Protein AF-A0A9D8MIZ6-F1 (afdb_monomer_lite)

Radius of gyration: 49.02 Å; chains: 1; bounding box: 59×112×160 Å

Foldseek 3Di:
DDDDDVPPVVVVVCVVVVVVVVVVVVVVVVVVVVVVVVVVVVVVVVVVVVVVVVVVVVVVVVVVVVVVVVVVVVVVVVVVVVVVVVVLVVCPLVCVLVVDPDLDADDLSSLVSVCVVLQAPLDHDPVSLVSSLVCVLSQLSNCVDPSSVVVVLVSLLSDDPVSLLVSLLPPQVCSCLVSNLVSCVPPALVSLLVSLVRRDHLNSNASSVLSSLVHDDLVCLVVLVVCCVSYVSSVVRCVVNVVCVVCLVVLLVVCQVPVPVCLPSNVVCLVVDDPVSNLVSVVVNCVVVVVPVDDDQSVLLSCLLSWNVVSLLVCLLCLVVDPDDRNLVSNCQQEPDHSVCSNVVCVVQPPQWTQDPVSSHIDRHDPPPPD

Secondary structure (DSSP, 8-state):
-----SSHHHHHHHHHHHHHHHHHHHHHHHHHHHHHHHHHHHHHHHHHHHHHHHHHHHHHHHHHHHHHHHHHHHHHHHHHHHHHHHHHHHS-HHHHHHH--S-PPPPHHHHHHHHHHHPPPSS--HHHHHHHHTTHHHHHTTTTSHHHHHHHHHHHHTS-HHHHHHHHHH-TT-TTHHHHHHHTTT--HHHHHHHHHH--SHHHHHHHHHHHTTT--GGGHHHHHHHTTT-HHHHHHHHHTSTHHHHHHHHHHHHHH-TTT-HHHHHHHGGGS-HHHHHHHHHHHHHHHHTTT---HHHHHHHHHTT-HHHHHHHHHHGGG---TTTHHHHHHH-SS-HHHHHHHHHHHTT-EEEETTTTEEEE--TTS--

Sequence (371 aa):
MRLALLPVLACTTVFLQGCACSMKEDMAELQKENLDLNRDLMGREIALHDKDVEIKLLKKDMEARDTRNEEKKKEMEKKIAELESKLARSVSIDLFFKGNPFNIEMPPEILDIWLKENRPPENPTKAQLKAFADKLPSVARYGNYEITRRKLLAQVHELPEDFLKDLILADTQNVLGFIFEDAARGMDKETLMKYIQFTEGRNARWHFMNRIAQVIDESDRDFIIKNFWNNQSMQKKAIEYGFHKELLPQIKERVRANILQYPELTTLVLPEFTEEEKNDMLGRAWEQMNKYDILNGSRAEIFLKNGFVPAFEKYGIIAPFIRNNNEIPIIEKYSPVGIGDLQDWIIKNKGNIVFDRKTGKFAAGNKADQE

pLDDT: mean 77.35, std 13.69, range [33.16, 95.12]

Structure (mmCIF, N/CA/C/O backbone):
data_AF-A0A9D8MIZ6-F1
#
_entry.id   AF-A0A9D8MIZ6-F1
#
loop_
_atom_site.group_PDB
_atom_site.id
_atom_site.type_symbol
_atom_site.label_atom_id
_atom_site.label_alt_id
_atom_site.label_comp_id
_atom_site.label_asym_id
_atom_site.label_entity_id
_atom_site.label_seq_id
_atom_site.pdbx_PDB_ins_code
_atom_site.Cartn_x
_atom_site.Cartn_y
_atom_site.Cartn_z
_atom_site.occupancy
_atom_site.B_iso_or_equiv
_atom_site.auth_seq_id
_atom_site.auth_comp_id
_atom_site.auth_asym_id
_atom_site.auth_atom_id
_atom_site.pdbx_PDB_model_num
ATOM 1 N N . MET A 1 1 ? -0.150 87.054 -128.776 1.00 33.47 1 MET A N 1
ATOM 2 C CA . MET A 1 1 ? -0.772 87.620 -127.564 1.00 33.47 1 MET A CA 1
ATOM 3 C C . MET A 1 1 ? -0.844 86.506 -126.544 1.00 33.47 1 MET A C 1
ATOM 5 O O . MET A 1 1 ? -1.452 85.498 -126.853 1.00 33.47 1 MET A O 1
ATOM 9 N N . ARG A 1 2 ? -0.240 86.734 -125.373 1.00 33.16 2 ARG A N 1
ATOM 10 C CA . ARG A 1 2 ? -0.492 86.026 -124.108 1.00 33.16 2 ARG A CA 1
ATOM 11 C C . ARG A 1 2 ? -0.027 84.562 -124.045 1.00 33.16 2 ARG A C 1
ATOM 13 O O . ARG A 1 2 ? -0.420 83.727 -124.837 1.00 33.16 2 ARG A O 1
ATOM 20 N N . LEU A 1 3 ? 1.001 84.296 -123.245 1.00 34.25 3 LEU A N 1
ATOM 21 C CA . LEU A 1 3 ? 0.984 84.217 -121.773 1.00 34.25 3 LEU A CA 1
ATOM 22 C C . LEU A 1 3 ? 0.405 82.885 -121.293 1.00 34.25 3 LEU A C 1
ATOM 24 O O . LEU A 1 3 ? -0.770 82.609 -121.484 1.00 34.25 3 LEU A O 1
ATOM 28 N N . ALA A 1 4 ? 1.279 82.181 -120.571 1.00 41.69 4 ALA A N 1
ATOM 29 C CA . ALA A 1 4 ? 0.986 81.362 -119.404 1.00 41.69 4 ALA A CA 1
ATOM 30 C C . ALA A 1 4 ? 0.119 80.117 -119.624 1.00 41.69 4 ALA A C 1
ATOM 32 O O . ALA A 1 4 ? -1.093 80.199 -119.538 1.00 41.69 4 ALA A O 1
ATOM 33 N N . LEU A 1 5 ? 0.767 78.957 -119.789 1.00 41.44 5 LEU A N 1
ATOM 34 C CA . LEU A 1 5 ? 0.316 77.656 -119.257 1.00 41.44 5 LEU A CA 1
ATOM 35 C C . LEU A 1 5 ? 1.459 76.614 -119.336 1.00 41.44 5 LEU A C 1
ATOM 37 O O . LEU A 1 5 ? 1.266 75.462 -119.693 1.00 41.44 5 LEU A O 1
ATOM 41 N N . LEU A 1 6 ? 2.684 77.032 -118.994 1.00 40.66 6 LEU A N 1
ATOM 42 C CA . LEU A 1 6 ? 3.822 76.137 -118.737 1.00 40.66 6 LEU A CA 1
ATOM 43 C C . LEU A 1 6 ? 4.013 75.695 -117.261 1.00 40.66 6 LEU A C 1
ATOM 45 O O . LEU A 1 6 ? 4.864 74.836 -117.055 1.00 40.66 6 LEU A O 1
ATOM 49 N N . PRO A 1 7 ? 3.262 76.153 -116.226 1.00 46.38 7 PRO A N 1
ATOM 50 C CA . PRO A 1 7 ? 3.503 75.652 -114.869 1.00 46.38 7 PRO A CA 1
ATOM 51 C C . PRO A 1 7 ? 2.638 74.441 -114.473 1.00 46.38 7 PRO A C 1
ATOM 53 O O . PRO A 1 7 ? 2.937 73.791 -113.479 1.00 46.38 7 PRO A O 1
ATOM 56 N N . VAL A 1 8 ? 1.588 74.085 -115.226 1.00 48.50 8 VAL A N 1
ATOM 57 C CA . VAL A 1 8 ? 0.610 73.081 -114.748 1.00 48.50 8 VAL A CA 1
ATOM 58 C C . VAL A 1 8 ? 1.067 71.633 -114.978 1.00 48.50 8 VAL A C 1
ATOM 60 O O . VAL A 1 8 ? 0.804 70.782 -114.137 1.00 48.50 8 VAL A O 1
ATOM 63 N N . LEU A 1 9 ? 1.832 71.348 -116.038 1.00 43.38 9 LEU A N 1
ATOM 64 C CA . LEU A 1 9 ? 2.382 70.003 -116.294 1.00 43.38 9 LEU A CA 1
ATOM 65 C C . LEU A 1 9 ? 3.733 69.742 -115.603 1.00 43.38 9 LEU A C 1
ATOM 67 O O . LEU A 1 9 ? 4.066 68.586 -115.363 1.00 43.38 9 LEU A O 1
ATOM 71 N N . ALA A 1 10 ? 4.477 70.792 -115.230 1.00 46.12 10 ALA A N 1
ATOM 72 C CA . ALA A 1 10 ? 5.706 70.675 -114.438 1.00 46.12 10 ALA A CA 1
ATOM 73 C C . ALA A 1 10 ? 5.422 70.482 -112.935 1.00 46.12 10 ALA A C 1
ATOM 75 O O . ALA A 1 10 ? 6.197 69.827 -112.242 1.00 46.12 10 ALA A O 1
ATOM 76 N N . CYS A 1 11 ? 4.291 70.987 -112.426 1.00 44.62 11 CYS A N 1
ATOM 77 C CA . CYS A 1 11 ? 3.914 70.787 -111.026 1.00 44.62 11 CYS A CA 1
ATOM 78 C C . CYS A 1 11 ? 3.565 69.328 -110.700 1.00 44.62 11 CYS A C 1
ATOM 80 O O . CYS A 1 11 ? 3.899 68.875 -109.614 1.00 44.62 11 CYS A O 1
ATOM 82 N N . THR A 1 12 ? 2.958 68.565 -111.615 1.00 48.78 12 THR A N 1
ATOM 83 C CA . THR A 1 12 ? 2.573 67.162 -111.364 1.00 48.78 12 THR A CA 1
ATOM 84 C C . THR A 1 12 ? 3.747 66.180 -111.397 1.00 48.78 12 THR A C 1
ATOM 86 O O . THR A 1 12 ? 3.779 65.249 -110.596 1.00 48.78 12 THR A O 1
ATOM 89 N N . THR A 1 13 ? 4.746 66.386 -112.259 1.00 48.81 13 THR A N 1
ATOM 90 C CA . THR A 1 13 ? 5.969 65.559 -112.294 1.00 48.81 13 THR A CA 1
ATOM 91 C C . THR A 1 13 ? 6.916 65.873 -111.139 1.00 48.81 13 THR A C 1
ATOM 93 O O . THR A 1 13 ? 7.499 64.947 -110.584 1.00 48.81 13 THR A O 1
ATOM 96 N N . VAL A 1 14 ? 7.004 67.137 -110.706 1.00 53.34 14 VAL A N 1
ATOM 97 C CA . VAL A 1 14 ? 7.768 67.522 -109.505 1.00 53.34 14 VAL A CA 1
ATOM 98 C C . VAL A 1 14 ? 7.083 67.034 -108.223 1.00 53.34 14 VAL A C 1
ATOM 100 O O . VAL A 1 14 ? 7.776 66.587 -107.314 1.00 53.34 14 VAL A O 1
ATOM 103 N N . PHE A 1 15 ? 5.744 67.012 -108.153 1.00 49.94 15 PHE A N 1
ATOM 104 C CA . PHE A 1 15 ? 5.030 66.406 -107.017 1.00 49.94 15 PHE A CA 1
ATOM 105 C C . PHE A 1 15 ? 5.224 64.884 -106.945 1.00 49.94 15 PHE A C 1
ATOM 107 O O . PHE A 1 15 ? 5.471 64.348 -105.869 1.00 49.94 15 PHE A O 1
ATOM 114 N N . LEU A 1 16 ? 5.174 64.178 -108.081 1.00 49.38 16 LEU A N 1
ATOM 115 C CA . LEU A 1 16 ? 5.384 62.725 -108.123 1.00 49.38 16 LEU A CA 1
ATOM 116 C C . LEU A 1 16 ? 6.853 62.327 -107.886 1.00 49.38 16 LEU A C 1
ATOM 118 O O . LEU A 1 16 ? 7.101 61.306 -107.250 1.00 49.38 16 LEU A O 1
ATOM 122 N N . GLN A 1 17 ? 7.831 63.132 -108.322 1.00 52.03 17 GLN A N 1
ATOM 123 C CA . GLN A 1 17 ? 9.251 62.919 -107.998 1.00 52.03 17 GLN A CA 1
ATOM 124 C C . GLN A 1 17 ? 9.598 63.320 -106.555 1.00 52.03 17 GLN A C 1
ATOM 126 O O . GLN A 1 17 ? 10.397 62.635 -105.924 1.00 52.03 17 GLN A O 1
ATOM 131 N N . GLY A 1 18 ? 8.966 64.363 -106.005 1.00 53.22 18 GLY A N 1
ATOM 132 C CA . GLY A 1 18 ? 9.107 64.759 -104.600 1.00 53.22 18 GLY A CA 1
ATOM 133 C C . GLY A 1 18 ? 8.539 63.718 -103.629 1.00 53.22 18 GLY A C 1
ATOM 134 O O . GLY A 1 18 ? 9.226 63.332 -102.688 1.00 53.22 18 GLY A O 1
ATOM 135 N N . CYS A 1 19 ? 7.344 63.178 -103.903 1.00 52.91 19 CYS A N 1
ATOM 136 C CA . CYS A 1 19 ? 6.771 62.075 -103.122 1.00 52.91 19 CYS A CA 1
ATOM 137 C C . CYS A 1 19 ? 7.565 60.765 -103.267 1.00 52.91 19 CYS A C 1
ATOM 139 O O . CYS A 1 19 ? 7.711 60.034 -102.293 1.00 52.91 19 CYS A O 1
ATOM 141 N N . ALA A 1 20 ? 8.114 60.461 -104.450 1.00 54.38 20 ALA A N 1
ATOM 142 C CA . ALA A 1 20 ? 8.926 59.257 -104.651 1.00 54.38 20 ALA A CA 1
ATOM 143 C C . ALA A 1 20 ? 10.324 59.339 -104.005 1.00 54.38 20 ALA A C 1
ATOM 145 O O . ALA A 1 20 ? 10.879 58.301 -103.645 1.00 54.38 20 ALA A O 1
ATOM 146 N N . CYS A 1 21 ? 10.899 60.539 -103.858 1.00 56.09 21 CYS A N 1
ATOM 147 C CA . CYS A 1 21 ? 12.137 60.745 -103.099 1.00 56.09 21 CYS A CA 1
ATOM 148 C C . CYS A 1 21 ? 11.896 60.697 -101.584 1.00 56.09 21 CYS A C 1
ATOM 150 O O . CYS A 1 21 ? 12.624 59.973 -100.913 1.00 56.09 21 CYS A O 1
ATOM 152 N N . SER A 1 22 ? 10.845 61.347 -101.063 1.00 58.12 22 SER A N 1
ATOM 153 C CA . SER A 1 22 ? 10.515 61.273 -99.626 1.00 58.12 22 SER A CA 1
ATOM 154 C C . SER A 1 22 ? 10.175 59.840 -99.196 1.00 58.12 22 SER A C 1
ATOM 156 O O . SER A 1 22 ? 10.737 59.355 -98.226 1.00 58.12 22 SER A O 1
ATOM 158 N N . MET A 1 23 ? 9.386 59.089 -99.977 1.00 60.09 23 MET A N 1
ATOM 159 C CA . MET A 1 23 ? 9.098 57.679 -99.662 1.00 60.09 23 MET A CA 1
ATOM 160 C C . MET A 1 23 ? 10.342 56.776 -99.678 1.00 60.09 23 MET A C 1
ATOM 162 O O . MET A 1 23 ? 10.368 55.755 -98.992 1.00 60.09 23 MET A O 1
ATOM 166 N N . LYS A 1 24 ? 11.365 57.099 -100.481 1.00 65.00 24 LYS A N 1
ATOM 167 C CA . LYS A 1 24 ? 12.625 56.338 -100.504 1.00 65.00 24 LYS A CA 1
ATOM 168 C C . LYS A 1 24 ? 13.496 56.637 -99.290 1.00 65.00 24 LYS A C 1
ATOM 170 O O . LYS A 1 24 ? 14.127 55.712 -98.786 1.00 65.00 24 LYS A O 1
ATOM 175 N N . GLU A 1 25 ? 13.531 57.889 -98.846 1.00 69.19 25 GLU A N 1
ATOM 176 C CA . GLU A 1 25 ? 14.225 58.293 -97.621 1.00 69.19 25 GLU A CA 1
ATOM 177 C C . GLU A 1 25 ? 13.536 57.685 -96.391 1.00 69.19 25 GLU A C 1
ATOM 179 O O . GLU A 1 25 ? 14.201 56.998 -95.617 1.00 69.19 25 GLU A O 1
ATOM 184 N N . ASP A 1 26 ? 12.204 57.771 -96.310 1.00 72.44 26 ASP A N 1
ATOM 185 C CA . ASP A 1 26 ? 11.409 57.175 -95.228 1.00 72.44 26 ASP A CA 1
ATOM 186 C C . ASP A 1 26 ? 11.561 55.639 -95.178 1.00 72.44 26 ASP A C 1
ATOM 188 O O . ASP A 1 26 ? 11.708 55.048 -94.108 1.00 72.44 26 ASP A O 1
ATOM 192 N N . MET A 1 27 ? 11.587 54.949 -96.332 1.00 70.50 27 MET A N 1
ATOM 193 C CA . MET A 1 27 ? 11.849 53.501 -96.359 1.00 70.50 27 MET A CA 1
ATOM 194 C C . MET A 1 27 ? 13.282 53.139 -95.953 1.00 70.50 27 MET A C 1
ATOM 196 O O . MET A 1 27 ? 13.484 52.090 -95.341 1.00 70.50 27 MET A O 1
ATOM 200 N N . ALA A 1 28 ? 14.278 53.946 -96.323 1.00 73.88 28 ALA A N 1
ATOM 201 C CA . ALA A 1 28 ? 15.667 53.693 -95.951 1.00 73.88 28 ALA A CA 1
ATOM 202 C C . ALA A 1 28 ? 15.881 53.889 -94.441 1.00 73.88 28 ALA A C 1
ATOM 204 O O . ALA A 1 28 ? 16.600 53.106 -93.816 1.00 73.88 28 ALA A O 1
ATOM 205 N N . GLU A 1 29 ? 15.219 54.884 -93.849 1.00 77.75 29 GLU A N 1
ATOM 206 C CA . GLU A 1 29 ? 15.221 55.125 -92.407 1.00 77.75 29 GLU A CA 1
ATOM 207 C C . GLU A 1 29 ? 14.522 53.986 -91.650 1.00 77.75 29 GLU A C 1
ATOM 209 O O . GLU A 1 29 ? 15.126 53.394 -90.755 1.00 77.75 29 GLU A O 1
ATOM 214 N N . LEU A 1 30 ? 13.341 53.550 -92.104 1.00 75.50 30 LEU A N 1
ATOM 215 C CA . LEU A 1 30 ? 12.644 52.383 -91.545 1.00 75.50 30 LEU A CA 1
ATOM 216 C C . LEU A 1 30 ? 13.454 51.082 -91.665 1.00 75.50 30 LEU A C 1
ATOM 218 O O . LEU A 1 30 ? 13.445 50.253 -90.756 1.00 75.50 30 LEU A O 1
ATOM 222 N N . GLN A 1 31 ? 14.168 50.871 -92.775 1.00 76.06 31 GLN A N 1
ATOM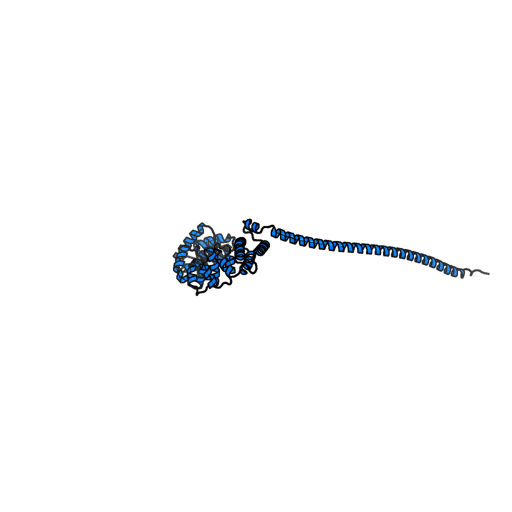 223 C CA . GLN A 1 31 ? 15.048 49.708 -92.931 1.00 76.06 31 GLN A CA 1
ATOM 224 C C . GLN A 1 31 ? 16.229 49.752 -91.962 1.00 76.06 31 GLN A C 1
ATOM 226 O O . GLN A 1 31 ? 16.609 48.716 -91.417 1.00 76.06 31 GLN A O 1
ATOM 231 N N . LYS A 1 32 ? 16.796 50.937 -91.728 1.00 79.00 32 LYS A N 1
ATOM 232 C CA . LYS A 1 32 ? 17.882 51.130 -90.769 1.00 79.00 32 LYS A CA 1
ATOM 233 C C . LYS A 1 32 ? 17.409 50.893 -89.334 1.00 79.00 32 LYS A C 1
ATOM 235 O O . LYS A 1 32 ? 18.050 50.126 -88.623 1.00 79.00 32 LYS A O 1
ATOM 240 N N . GLU A 1 33 ? 16.266 51.456 -88.943 1.00 79.19 33 GLU A N 1
ATOM 241 C CA . GLU A 1 33 ? 15.662 51.212 -87.627 1.00 79.19 33 GLU A CA 1
ATOM 242 C C . GLU A 1 33 ? 15.349 49.728 -87.411 1.00 79.19 33 GLU A C 1
ATOM 244 O O . GLU A 1 33 ? 15.634 49.184 -86.349 1.00 79.19 33 GLU A O 1
ATOM 249 N N . ASN A 1 34 ? 14.831 49.036 -88.429 1.00 76.62 34 ASN A N 1
ATOM 250 C CA . ASN A 1 34 ? 14.541 47.606 -88.343 1.00 76.62 34 ASN A CA 1
ATOM 251 C C . ASN A 1 34 ? 15.828 46.763 -88.227 1.00 76.62 34 ASN A C 1
ATOM 253 O O . ASN A 1 34 ? 15.872 45.780 -87.489 1.00 76.62 34 ASN A O 1
ATOM 257 N N . LEU A 1 35 ? 16.910 47.149 -88.909 1.00 74.81 35 LEU A N 1
ATOM 258 C CA . LEU A 1 35 ? 18.215 46.494 -88.765 1.00 74.81 35 LEU A CA 1
ATOM 259 C C . LEU A 1 35 ? 18.822 46.706 -87.373 1.00 74.81 35 LEU A C 1
ATOM 261 O O . LEU A 1 35 ? 19.353 45.754 -86.798 1.00 74.81 35 LEU A O 1
ATOM 265 N N . ASP A 1 36 ? 18.733 47.917 -86.827 1.00 75.69 36 ASP A N 1
ATOM 266 C CA . ASP A 1 36 ? 19.230 48.214 -85.483 1.00 75.69 36 ASP A CA 1
ATOM 267 C C . ASP A 1 36 ? 18.374 47.519 -84.409 1.00 75.69 36 ASP A C 1
ATOM 269 O O . ASP A 1 36 ? 18.927 46.908 -83.495 1.00 75.69 36 ASP A O 1
ATOM 273 N N . LEU A 1 37 ? 17.046 47.466 -84.579 1.00 75.69 37 LEU A N 1
ATOM 274 C CA . LEU A 1 37 ? 16.145 46.706 -83.707 1.00 75.69 37 LEU A CA 1
ATOM 275 C C . LEU A 1 37 ? 16.451 45.202 -83.741 1.00 75.69 37 LEU A C 1
ATOM 277 O O . LEU A 1 37 ? 16.495 44.560 -82.695 1.00 75.69 37 LEU A O 1
ATOM 281 N N . ASN A 1 38 ? 16.697 44.630 -84.924 1.00 72.44 38 ASN A N 1
ATOM 282 C CA . ASN A 1 38 ? 17.073 43.220 -85.052 1.00 72.44 38 ASN A CA 1
ATOM 283 C C . ASN A 1 38 ? 18.435 42.930 -84.414 1.00 72.44 38 ASN A C 1
ATOM 285 O O . ASN A 1 38 ? 18.606 41.882 -83.792 1.00 72.44 38 ASN A O 1
ATOM 289 N N . ARG A 1 39 ? 19.395 43.857 -84.516 1.00 71.06 39 ARG A N 1
ATOM 290 C CA . ARG A 1 39 ? 20.687 43.736 -83.828 1.00 71.06 39 ARG A CA 1
ATOM 291 C C . ARG A 1 39 ? 20.505 43.762 -82.308 1.00 71.06 39 ARG A C 1
ATOM 293 O O . ARG A 1 39 ? 21.087 42.924 -81.622 1.00 71.06 39 ARG A O 1
ATOM 300 N N . ASP A 1 40 ? 19.677 44.665 -81.795 1.00 73.25 40 ASP A N 1
ATOM 301 C CA . ASP A 1 40 ? 19.364 44.761 -80.366 1.00 73.25 40 ASP A CA 1
ATOM 302 C C . ASP A 1 40 ? 18.609 43.528 -79.852 1.00 73.25 40 ASP A C 1
ATOM 304 O O . ASP A 1 40 ? 18.914 43.021 -78.771 1.00 73.25 40 ASP A O 1
ATOM 308 N N . LEU A 1 41 ? 17.651 43.010 -80.627 1.00 70.31 41 LEU A N 1
ATOM 309 C CA . LEU A 1 41 ? 16.926 41.778 -80.309 1.00 70.31 41 LEU A CA 1
ATOM 310 C C . LEU A 1 41 ? 17.869 40.575 -80.269 1.00 70.31 41 LEU A C 1
ATOM 312 O O . LEU A 1 41 ? 17.864 39.849 -79.279 1.00 70.31 41 LEU A O 1
ATOM 316 N N . MET A 1 42 ? 18.740 40.421 -81.267 1.00 66.75 42 MET A N 1
ATOM 317 C CA . MET A 1 42 ? 19.740 39.351 -81.290 1.00 66.75 42 MET A CA 1
ATOM 318 C C . MET A 1 42 ? 20.718 39.467 -80.110 1.00 66.75 42 MET A C 1
ATOM 320 O O . MET A 1 42 ? 21.053 38.468 -79.475 1.00 66.75 42 MET A O 1
ATOM 324 N N . GLY A 1 43 ? 21.130 40.689 -79.750 1.00 67.06 43 GLY A N 1
ATOM 325 C CA . GLY A 1 43 ? 21.948 40.941 -78.561 1.00 67.06 43 GLY A CA 1
ATOM 326 C C . GLY A 1 43 ? 21.247 40.542 -77.257 1.00 67.06 43 GLY A C 1
ATOM 327 O O . GLY A 1 43 ? 21.868 39.950 -76.372 1.00 67.06 43 GLY A O 1
ATOM 328 N N . ARG A 1 44 ? 19.938 40.801 -77.144 1.00 71.94 44 ARG A N 1
ATOM 329 C CA . ARG A 1 44 ? 19.120 40.376 -75.995 1.00 71.94 44 ARG A CA 1
ATOM 330 C C . ARG A 1 44 ? 18.897 38.866 -75.959 1.00 71.94 44 ARG A C 1
ATOM 332 O O . ARG A 1 44 ? 18.914 38.297 -74.873 1.00 71.94 44 ARG A O 1
ATOM 339 N N . GLU A 1 45 ? 18.718 38.216 -77.106 1.00 71.19 45 GLU A N 1
ATOM 340 C CA . GLU A 1 45 ? 18.586 36.756 -77.198 1.00 71.19 45 GLU A CA 1
ATOM 341 C C . GLU A 1 45 ? 19.863 36.040 -76.751 1.00 71.19 45 GLU A C 1
ATOM 343 O O . GLU A 1 45 ? 19.787 35.086 -75.977 1.00 71.19 45 GLU A O 1
ATOM 348 N N . ILE A 1 46 ? 21.035 36.539 -77.154 1.00 75.25 46 ILE A N 1
ATOM 349 C CA . ILE A 1 46 ? 22.329 36.014 -76.694 1.00 75.25 46 ILE A CA 1
ATOM 350 C C . ILE A 1 46 ? 22.473 36.204 -75.178 1.00 75.25 46 ILE A C 1
ATOM 352 O O . ILE A 1 46 ? 22.783 35.251 -74.466 1.00 75.25 46 ILE A O 1
ATOM 356 N N . ALA A 1 47 ? 22.161 37.394 -74.655 1.00 76.69 47 ALA A N 1
ATOM 357 C CA . ALA A 1 47 ? 22.226 37.654 -73.216 1.00 76.69 47 ALA A CA 1
ATOM 358 C C . ALA A 1 47 ? 21.254 36.775 -72.403 1.00 76.69 47 ALA A C 1
ATOM 360 O O . ALA A 1 47 ? 21.586 36.332 -71.302 1.00 76.69 47 ALA A O 1
ATOM 361 N N . LEU A 1 48 ? 20.058 36.498 -72.934 1.00 79.81 48 LEU A N 1
ATOM 362 C CA . LEU A 1 48 ? 19.103 35.568 -72.326 1.00 79.81 48 LEU A CA 1
ATOM 363 C C . LEU A 1 48 ? 19.624 34.129 -72.344 1.00 79.81 48 LEU A C 1
ATOM 365 O O . LEU A 1 48 ? 19.464 33.421 -71.351 1.00 79.81 48 LEU A O 1
ATOM 369 N N . HIS A 1 49 ? 20.269 33.709 -73.434 1.00 82.31 49 HIS A N 1
ATOM 370 C CA . HIS A 1 49 ? 20.890 32.392 -73.524 1.00 82.31 49 HIS A CA 1
ATOM 371 C C . HIS A 1 49 ? 22.009 32.220 -72.490 1.00 82.31 49 HIS A C 1
ATOM 373 O O . HIS A 1 49 ? 22.014 31.234 -71.753 1.00 82.31 49 HIS A O 1
ATOM 379 N N . ASP A 1 50 ? 22.894 33.211 -72.358 1.00 86.38 50 ASP A N 1
ATOM 380 C CA . ASP A 1 50 ? 23.971 33.195 -71.363 1.00 86.38 50 ASP A CA 1
ATOM 381 C C . ASP A 1 50 ? 23.418 33.119 -69.932 1.00 86.38 50 ASP A C 1
ATOM 383 O O . ASP A 1 50 ? 23.920 32.361 -69.096 1.00 86.38 50 ASP A O 1
ATOM 387 N N . LYS A 1 51 ? 22.324 33.841 -69.651 1.00 86.88 51 LYS A N 1
ATOM 388 C CA . LYS A 1 51 ? 21.634 33.769 -68.355 1.00 86.88 51 LYS A CA 1
ATOM 389 C C . LYS A 1 51 ? 20.959 32.423 -68.104 1.00 86.88 51 LYS A C 1
ATOM 391 O O . LYS A 1 51 ? 20.988 31.945 -66.971 1.00 86.88 51 LYS A O 1
ATOM 396 N N . ASP A 1 52 ? 20.395 31.782 -69.124 1.00 86.56 52 ASP A N 1
ATOM 397 C CA . ASP A 1 52 ? 19.831 30.433 -68.997 1.00 86.56 52 ASP A CA 1
ATOM 398 C C . ASP A 1 52 ? 20.920 29.387 -68.691 1.00 86.56 52 ASP A C 1
ATOM 400 O O . ASP A 1 52 ? 20.725 28.500 -67.855 1.00 86.56 52 ASP A O 1
ATOM 404 N N . VAL A 1 53 ? 22.106 29.526 -69.294 1.00 89.06 53 VAL A N 1
ATOM 405 C CA . VAL A 1 53 ? 23.276 28.689 -68.980 1.00 89.06 53 VAL A CA 1
ATOM 406 C C . VAL A 1 53 ? 23.741 28.906 -67.536 1.00 89.06 53 VAL A C 1
ATOM 408 O O . VAL A 1 53 ? 23.956 27.930 -66.813 1.00 89.06 53 VAL A O 1
ATOM 411 N N . GLU A 1 54 ? 23.835 30.159 -67.079 1.00 89.31 54 GLU A N 1
ATOM 412 C CA . GLU A 1 54 ? 24.201 30.499 -65.696 1.00 89.31 54 GLU A CA 1
ATOM 413 C C . GLU A 1 54 ? 23.211 29.893 -64.682 1.00 89.31 54 GLU A C 1
ATOM 415 O O . GLU A 1 54 ? 23.616 29.253 -63.709 1.00 89.31 54 GLU A O 1
ATOM 420 N N . ILE A 1 55 ? 21.903 29.998 -64.947 1.00 85.81 55 ILE A N 1
ATOM 421 C CA . ILE A 1 55 ? 20.853 29.409 -64.102 1.00 85.81 55 ILE A CA 1
ATOM 422 C C . ILE A 1 55 ? 20.963 27.880 -64.056 1.00 85.81 55 ILE A C 1
ATOM 424 O O . ILE A 1 55 ? 20.809 27.286 -62.986 1.00 85.81 55 ILE A O 1
ATOM 428 N N . LYS A 1 56 ? 21.233 27.221 -65.189 1.00 88.12 56 LYS A N 1
ATOM 429 C CA . LYS A 1 56 ? 21.413 25.759 -65.239 1.00 88.12 56 LYS A CA 1
ATOM 430 C C . LYS A 1 56 ? 22.609 25.299 -64.409 1.00 88.12 56 LYS A C 1
ATOM 432 O O . LYS A 1 56 ? 22.503 24.292 -63.710 1.00 88.12 56 LYS A O 1
ATOM 437 N N . LEU A 1 57 ? 23.716 26.040 -64.446 1.00 87.88 57 LEU A N 1
ATOM 438 C CA . LEU A 1 57 ? 24.893 25.753 -63.623 1.00 87.88 57 LEU A CA 1
ATOM 439 C C . LEU A 1 57 ? 24.590 25.928 -62.130 1.00 87.88 57 LEU A C 1
ATOM 441 O O . LEU A 1 57 ? 24.872 25.025 -61.345 1.00 87.88 57 LEU A O 1
ATOM 445 N N . LEU A 1 58 ? 23.930 27.025 -61.745 1.00 85.62 58 LEU A N 1
ATOM 446 C CA . LEU A 1 58 ? 23.544 27.273 -60.352 1.00 85.62 58 LEU A CA 1
ATOM 447 C C . LEU A 1 58 ? 22.586 26.205 -59.807 1.00 85.62 58 LEU A C 1
ATOM 449 O O . LEU A 1 58 ? 22.750 25.763 -58.671 1.00 85.62 58 LEU A O 1
ATOM 453 N N . LYS A 1 59 ? 21.618 25.746 -60.613 1.00 84.81 59 LYS A N 1
ATOM 454 C CA . LYS A 1 59 ? 20.714 24.648 -60.227 1.00 84.81 59 LYS A CA 1
ATOM 455 C C . LYS A 1 59 ? 21.477 23.355 -59.953 1.00 84.81 59 LYS A C 1
ATOM 457 O O . LYS A 1 59 ? 21.255 22.725 -58.924 1.00 84.81 59 LYS A O 1
ATOM 462 N N . LYS A 1 60 ? 22.424 23.003 -60.825 1.00 87.62 60 LYS A N 1
ATOM 463 C CA . LYS A 1 60 ? 23.268 21.814 -60.653 1.00 87.62 60 LYS A CA 1
ATOM 464 C C . LYS A 1 60 ? 24.131 21.898 -59.387 1.00 87.62 60 LYS A C 1
ATOM 466 O O . LYS A 1 60 ? 24.274 20.909 -58.670 1.00 87.62 60 LYS A O 1
ATOM 471 N N . ASP A 1 61 ? 24.669 23.078 -59.084 1.00 84.81 61 ASP A N 1
ATOM 472 C CA . ASP A 1 61 ? 25.444 23.313 -57.861 1.00 84.81 61 ASP A CA 1
ATOM 473 C C . ASP A 1 61 ? 24.581 23.232 -56.593 1.00 84.81 61 ASP A C 1
ATOM 475 O O . ASP A 1 61 ? 25.043 22.724 -55.566 1.00 84.81 61 ASP A O 1
ATOM 479 N N . MET A 1 62 ? 23.328 23.699 -56.646 1.00 82.38 62 MET A N 1
ATOM 480 C CA . MET A 1 62 ? 22.372 23.549 -55.545 1.00 82.38 62 MET A CA 1
ATOM 481 C C . MET A 1 62 ? 22.034 22.077 -55.283 1.00 82.38 62 MET A C 1
ATOM 483 O O . MET A 1 62 ? 22.178 21.623 -54.150 1.00 82.38 62 MET A O 1
ATOM 487 N N . GLU A 1 63 ? 21.699 21.305 -56.321 1.00 86.69 63 GLU A N 1
ATOM 488 C CA . GLU A 1 63 ? 21.398 19.867 -56.202 1.00 86.69 63 GLU A CA 1
ATOM 489 C C . GLU A 1 63 ? 22.575 19.073 -55.603 1.00 86.69 63 GLU A C 1
ATOM 491 O O . GLU A 1 63 ? 22.398 18.197 -54.747 1.00 86.69 63 GLU A O 1
ATOM 496 N N . ALA A 1 64 ? 23.808 19.411 -55.997 1.00 85.75 64 ALA A N 1
ATOM 497 C CA . ALA A 1 64 ? 25.011 18.796 -55.444 1.00 85.75 64 ALA A CA 1
ATOM 498 C C . ALA A 1 64 ? 25.218 19.129 -53.952 1.00 85.75 64 ALA A C 1
ATOM 500 O O . ALA A 1 64 ? 25.677 18.280 -53.179 1.00 85.75 64 ALA A O 1
ATOM 501 N N . ARG A 1 65 ? 24.880 20.355 -53.523 1.00 82.50 65 ARG A N 1
ATOM 502 C CA . ARG A 1 65 ? 24.941 20.761 -52.108 1.00 82.50 65 ARG A CA 1
ATOM 503 C C . ARG A 1 65 ? 23.882 20.055 -51.272 1.00 82.50 65 ARG A C 1
ATOM 505 O O . ARG A 1 65 ? 24.214 19.595 -50.182 1.00 82.50 65 ARG A O 1
ATOM 512 N N . ASP A 1 66 ? 22.664 19.927 -51.785 1.00 86.94 66 ASP A N 1
ATOM 513 C CA . ASP A 1 66 ? 21.572 19.243 -51.089 1.00 86.94 66 ASP A CA 1
ATOM 514 C C . ASP A 1 66 ? 21.899 17.766 -50.868 1.00 86.94 66 ASP A C 1
ATOM 516 O O . ASP A 1 66 ? 21.791 17.267 -49.748 1.00 86.94 66 ASP A O 1
ATOM 520 N N . THR A 1 67 ? 22.438 17.098 -51.892 1.00 87.06 67 THR A N 1
ATOM 521 C CA . THR A 1 67 ? 22.897 15.705 -51.780 1.00 87.06 67 THR A CA 1
ATOM 522 C C . THR A 1 67 ? 23.972 15.553 -50.697 1.00 87.06 67 THR A C 1
ATOM 524 O O . THR A 1 67 ? 23.865 14.697 -49.819 1.00 87.06 67 THR A O 1
ATOM 527 N N . ARG A 1 68 ? 24.981 16.437 -50.689 1.00 87.25 68 ARG A N 1
ATOM 528 C CA . ARG A 1 68 ? 26.054 16.428 -49.678 1.00 87.25 68 ARG A CA 1
ATOM 529 C C . ARG A 1 68 ? 25.529 16.706 -48.265 1.00 87.25 68 ARG A C 1
ATOM 531 O O . ARG A 1 68 ? 26.055 16.163 -47.293 1.00 87.25 68 ARG A O 1
ATOM 538 N N . ASN A 1 69 ? 24.534 17.578 -48.127 1.00 87.25 69 ASN A N 1
ATOM 539 C CA . ASN A 1 69 ? 23.924 17.885 -46.836 1.00 87.25 69 ASN A CA 1
ATOM 540 C C . ASN A 1 69 ? 23.120 16.694 -46.299 1.00 87.25 69 ASN A C 1
ATOM 542 O O . ASN A 1 69 ? 23.217 16.395 -45.109 1.00 87.25 69 ASN A O 1
ATOM 546 N N . GLU A 1 70 ? 22.406 15.976 -47.166 1.00 87.88 70 GLU A N 1
ATOM 547 C CA . GLU A 1 70 ? 21.656 14.776 -46.787 1.00 87.88 70 GLU A CA 1
ATOM 548 C C . GLU A 1 70 ? 22.588 13.626 -46.365 1.00 87.88 70 GLU A C 1
ATOM 550 O O . GLU A 1 70 ? 22.340 12.947 -45.368 1.00 87.88 70 GLU A O 1
ATOM 555 N N . GLU A 1 71 ? 23.719 13.445 -47.055 1.00 90.12 71 GLU A N 1
ATOM 556 C CA . GLU A 1 71 ? 24.763 12.494 -46.648 1.00 90.12 71 GLU A CA 1
ATOM 557 C C . GLU A 1 71 ? 25.355 12.841 -45.274 1.00 90.12 71 GLU A C 1
ATOM 559 O O . GLU A 1 71 ? 25.453 11.973 -44.403 1.00 90.12 71 GLU A O 1
ATOM 564 N N . LYS A 1 72 ? 25.684 14.120 -45.037 1.00 87.38 72 LYS A N 1
ATOM 565 C CA . LYS A 1 72 ? 26.172 14.591 -43.729 1.00 87.38 72 LYS A CA 1
ATOM 566 C C . LYS A 1 72 ? 25.150 14.383 -42.618 1.00 87.38 72 LYS A C 1
ATOM 568 O O . LYS A 1 72 ? 25.532 14.019 -41.508 1.00 87.38 72 LYS A O 1
ATOM 573 N N . LYS A 1 73 ? 23.865 14.612 -42.896 1.00 86.12 73 LYS A N 1
ATOM 574 C CA . LYS A 1 73 ? 22.783 14.380 -41.935 1.00 86.12 73 LYS A CA 1
ATOM 575 C C . LYS A 1 73 ? 22.730 12.908 -41.523 1.00 86.12 73 LYS A C 1
ATOM 577 O O . LYS A 1 73 ? 22.779 12.624 -40.329 1.00 86.12 73 LYS A O 1
ATOM 582 N N . LYS A 1 74 ? 22.749 11.982 -42.488 1.00 88.12 74 LYS A N 1
ATOM 583 C CA . LYS A 1 74 ? 22.785 10.532 -42.217 1.00 88.12 74 LYS A CA 1
ATOM 584 C C . LYS A 1 74 ? 24.025 10.111 -41.425 1.00 88.12 74 LYS A C 1
ATOM 586 O O . LYS A 1 74 ? 23.935 9.280 -40.523 1.00 88.12 74 LYS A O 1
ATOM 591 N N . GLU A 1 75 ? 25.190 10.685 -41.728 1.00 87.69 75 GLU A N 1
ATOM 592 C CA . GLU A 1 75 ? 26.418 10.418 -40.971 1.00 87.69 75 GLU A CA 1
ATOM 593 C C . GLU A 1 75 ? 26.316 10.909 -39.517 1.00 87.69 75 GLU A C 1
ATOM 595 O O . GLU A 1 75 ? 26.729 10.206 -38.591 1.00 87.69 75 GLU A O 1
ATOM 600 N N . MET A 1 76 ? 25.743 12.098 -39.302 1.00 78.62 76 MET A N 1
ATOM 601 C CA . MET A 1 76 ? 25.517 12.642 -37.962 1.00 78.62 76 MET A CA 1
ATOM 602 C C . MET A 1 76 ? 24.504 11.815 -37.169 1.00 78.62 76 MET A C 1
ATOM 604 O O . MET A 1 76 ? 24.775 11.510 -36.013 1.00 78.62 76 MET A O 1
ATOM 608 N N . GLU A 1 77 ? 23.397 11.386 -37.777 1.00 84.94 77 GLU A N 1
ATOM 609 C CA . GLU A 1 77 ? 22.415 10.494 -37.139 1.00 84.94 77 GLU A CA 1
ATOM 610 C C . GLU A 1 77 ? 23.062 9.172 -36.697 1.00 84.94 77 GLU A C 1
ATOM 612 O O . GLU A 1 77 ? 22.865 8.728 -35.564 1.00 84.94 77 GLU A O 1
ATOM 617 N N . LYS A 1 78 ? 23.928 8.584 -37.534 1.00 86.69 78 LYS A N 1
ATOM 618 C CA . LYS A 1 78 ? 24.692 7.383 -37.166 1.00 86.69 78 LYS A CA 1
ATOM 619 C C . LYS A 1 78 ? 25.644 7.639 -35.991 1.00 86.69 78 LYS A C 1
ATOM 621 O O . LYS A 1 78 ? 25.723 6.819 -35.079 1.00 86.69 78 LYS A O 1
ATOM 626 N N . LYS A 1 79 ? 26.352 8.774 -35.988 1.00 79.12 79 LYS A N 1
ATOM 627 C CA . LYS A 1 79 ? 27.241 9.172 -34.881 1.00 79.12 79 LYS A CA 1
ATOM 628 C C . LYS A 1 79 ? 26.475 9.424 -33.584 1.00 79.12 79 LYS A C 1
ATOM 630 O O . LYS A 1 79 ? 26.974 9.041 -32.531 1.00 79.12 79 LYS A O 1
ATOM 635 N N . ILE A 1 80 ? 25.286 10.025 -33.646 1.00 73.88 80 ILE A N 1
ATOM 636 C CA . ILE A 1 80 ? 24.407 10.217 -32.484 1.00 73.88 80 ILE A CA 1
ATOM 637 C C . ILE A 1 80 ? 24.011 8.855 -31.911 1.00 73.88 80 ILE A C 1
ATOM 639 O O . ILE A 1 80 ? 24.271 8.616 -30.738 1.00 73.88 80 ILE A O 1
ATOM 643 N N . ALA A 1 81 ? 23.526 7.925 -32.737 1.00 68.56 81 ALA A N 1
ATOM 644 C CA . ALA A 1 81 ? 23.164 6.581 -32.281 1.00 68.56 81 ALA A CA 1
ATOM 645 C C . ALA A 1 81 ? 24.359 5.810 -31.676 1.00 68.56 81 ALA A C 1
ATOM 647 O O . ALA A 1 81 ? 24.228 5.115 -30.665 1.00 68.56 81 ALA A O 1
ATOM 648 N N . GLU A 1 82 ? 25.557 5.943 -32.259 1.00 70.44 82 GLU A N 1
ATOM 649 C CA . GLU A 1 82 ? 26.783 5.363 -31.696 1.00 70.44 82 GLU A CA 1
ATOM 650 C C . GLU A 1 82 ? 27.180 6.009 -30.361 1.00 70.44 82 GLU A C 1
ATOM 652 O O . GLU A 1 82 ? 27.621 5.305 -29.450 1.00 70.44 82 GLU A O 1
ATOM 657 N N . LEU A 1 83 ? 27.044 7.332 -30.229 1.00 70.56 83 LEU A N 1
ATOM 658 C CA . LEU A 1 83 ? 27.332 8.060 -28.994 1.00 70.56 83 LEU A CA 1
ATOM 659 C C . LEU A 1 83 ? 26.309 7.748 -27.903 1.00 70.56 83 LEU A C 1
ATOM 661 O O . LEU A 1 83 ? 26.720 7.526 -26.772 1.00 70.56 83 LEU A O 1
ATOM 665 N N . GLU A 1 84 ? 25.023 7.642 -28.228 1.00 67.38 84 GLU A N 1
ATOM 666 C CA . GLU A 1 84 ? 23.971 7.189 -27.313 1.00 67.38 84 GLU A CA 1
ATOM 667 C C . GLU A 1 84 ? 24.241 5.756 -26.843 1.00 67.38 84 GLU A C 1
ATOM 669 O O . GLU A 1 84 ? 24.228 5.484 -25.642 1.00 67.38 84 GLU A O 1
ATOM 674 N N . SER A 1 85 ? 24.613 4.850 -27.756 1.00 63.25 85 SER A N 1
ATOM 675 C CA . SER A 1 85 ? 25.015 3.488 -27.391 1.00 63.25 85 SER A CA 1
ATOM 676 C C . SER A 1 85 ? 26.284 3.454 -26.532 1.00 63.25 85 SER A C 1
ATOM 678 O O . SER A 1 85 ? 26.414 2.558 -25.696 1.00 63.25 85 SER A O 1
ATOM 680 N N . LYS A 1 86 ? 27.239 4.367 -26.740 1.00 57.16 86 LYS A N 1
ATOM 681 C CA . LYS A 1 86 ? 28.453 4.475 -25.915 1.00 57.16 86 LYS A CA 1
ATOM 682 C C . LYS A 1 86 ? 28.156 5.094 -24.553 1.00 57.16 86 LYS A C 1
ATOM 684 O O . LYS A 1 86 ? 28.676 4.590 -23.566 1.00 57.16 86 LYS A O 1
ATOM 689 N N . LEU A 1 87 ? 27.305 6.116 -24.485 1.00 57.62 87 LEU A N 1
ATOM 690 C CA . LEU A 1 87 ? 26.880 6.778 -23.253 1.00 57.62 87 LEU A CA 1
ATOM 691 C C . LEU A 1 87 ? 26.118 5.805 -22.346 1.00 57.62 87 LEU A C 1
ATOM 693 O O . LEU A 1 87 ? 26.459 5.674 -21.170 1.00 57.62 87 LEU A O 1
ATOM 697 N N . ALA A 1 88 ? 25.183 5.051 -22.934 1.00 55.47 88 ALA A N 1
ATOM 698 C CA . ALA A 1 88 ? 24.456 3.960 -22.291 1.00 55.47 88 ALA A CA 1
ATOM 699 C C . ALA A 1 88 ? 25.387 2.884 -21.705 1.00 55.47 88 ALA A C 1
ATOM 701 O O . ALA A 1 88 ? 25.090 2.319 -20.661 1.00 55.47 88 ALA A O 1
ATOM 702 N N . ARG A 1 89 ? 26.535 2.624 -22.349 1.00 52.66 89 ARG A N 1
ATOM 703 C CA . ARG A 1 89 ? 27.564 1.692 -21.851 1.00 52.66 89 ARG A CA 1
ATOM 704 C C . ARG A 1 89 ? 28.544 2.330 -20.858 1.00 52.66 89 ARG A C 1
ATOM 706 O O . ARG A 1 89 ? 29.140 1.611 -20.063 1.00 52.66 89 ARG A O 1
ATOM 713 N N . SER A 1 90 ? 28.775 3.645 -20.929 1.00 49.38 90 SER A N 1
ATOM 714 C CA . SER A 1 90 ? 29.810 4.339 -20.142 1.00 49.38 90 SER A CA 1
ATOM 715 C C . SER A 1 90 ? 29.358 4.747 -18.743 1.00 49.38 90 SER A C 1
ATOM 717 O O . SER A 1 90 ? 30.192 4.841 -17.844 1.00 49.38 90 SER A O 1
ATOM 719 N N . VAL A 1 91 ? 28.053 4.942 -18.524 1.00 53.06 91 VAL A N 1
ATOM 720 C CA . VAL A 1 91 ? 27.514 4.900 -17.163 1.00 53.06 91 VAL A CA 1
ATOM 721 C C . VAL A 1 91 ? 27.463 3.426 -16.804 1.00 53.06 91 VAL A C 1
ATOM 723 O O . VAL A 1 91 ? 26.540 2.728 -17.212 1.00 53.06 91 VAL A O 1
ATOM 726 N N . SER A 1 92 ? 28.479 2.917 -16.101 1.00 58.88 92 SER A N 1
ATOM 727 C CA . SER A 1 92 ? 28.382 1.548 -15.604 1.00 58.88 92 SER A CA 1
ATOM 728 C C . SER A 1 92 ? 27.135 1.502 -14.727 1.00 58.88 92 SER A C 1
ATOM 730 O O . SER A 1 92 ? 26.999 2.245 -13.754 1.00 58.88 92 SER A O 1
ATOM 732 N N . ILE A 1 93 ? 26.170 0.691 -15.136 1.00 63.19 93 ILE A N 1
ATOM 733 C CA . ILE A 1 93 ? 24.904 0.546 -14.430 1.00 63.19 93 ILE A CA 1
ATOM 734 C C . ILE A 1 93 ? 25.182 0.163 -12.966 1.00 63.19 93 ILE A C 1
ATOM 736 O O . ILE A 1 93 ? 24.566 0.690 -12.044 1.00 63.19 93 ILE A O 1
ATOM 740 N N . ASP A 1 94 ? 26.231 -0.631 -12.741 1.00 60.56 94 ASP A N 1
ATOM 741 C CA . ASP A 1 94 ? 26.774 -0.933 -11.418 1.00 60.56 94 ASP A CA 1
ATOM 742 C C . ASP A 1 94 ? 27.237 0.304 -10.628 1.00 60.56 94 ASP A C 1
ATOM 744 O O . ASP A 1 94 ? 27.055 0.341 -9.414 1.00 60.56 94 ASP A O 1
ATOM 748 N N . LEU A 1 95 ? 27.829 1.321 -11.265 1.00 57.53 95 LEU A N 1
ATOM 749 C CA . LEU A 1 95 ? 28.188 2.598 -10.634 1.00 57.53 95 LEU A CA 1
ATOM 750 C C . LEU A 1 95 ? 26.945 3.432 -10.311 1.00 57.53 95 LEU A C 1
ATOM 752 O O . LEU A 1 95 ? 26.905 4.039 -9.243 1.00 57.53 95 LEU A O 1
ATOM 756 N N . PHE A 1 96 ? 25.912 3.413 -11.161 1.00 66.81 96 PHE A N 1
ATOM 757 C CA . PHE A 1 96 ? 24.617 4.025 -10.836 1.00 66.81 96 PHE A CA 1
ATOM 758 C C . PHE A 1 96 ? 23.995 3.360 -9.595 1.00 66.81 96 PHE A C 1
ATOM 760 O O . PHE A 1 96 ? 23.558 4.041 -8.666 1.00 66.81 96 PHE A O 1
ATOM 767 N N . PHE A 1 97 ? 24.034 2.026 -9.518 1.00 67.56 97 PHE A N 1
ATOM 768 C CA . PHE A 1 97 ? 23.522 1.284 -8.366 1.00 67.56 97 PHE A CA 1
ATOM 769 C C . PHE A 1 97 ? 24.384 1.441 -7.101 1.00 67.56 97 PHE A C 1
ATOM 771 O O . PHE A 1 97 ? 23.849 1.559 -5.997 1.00 67.56 97 PHE A O 1
ATOM 778 N N . LYS A 1 98 ? 25.711 1.494 -7.215 1.00 60.84 98 LYS A N 1
ATOM 779 C CA . LYS A 1 98 ? 26.608 1.643 -6.055 1.00 60.84 98 LYS A CA 1
ATOM 780 C C . LYS A 1 98 ? 26.718 3.083 -5.550 1.00 60.84 98 LYS A C 1
ATOM 782 O O . LYS A 1 98 ? 26.957 3.284 -4.365 1.00 60.84 98 LYS A O 1
ATOM 787 N N . GLY A 1 99 ? 26.554 4.069 -6.430 1.00 54.78 99 GLY A N 1
ATOM 788 C CA . GLY A 1 99 ? 26.855 5.477 -6.162 1.00 54.78 99 GLY A CA 1
ATOM 789 C C . GLY A 1 99 ? 25.655 6.378 -5.888 1.00 54.78 99 GLY A C 1
ATOM 790 O O . GLY A 1 99 ? 25.862 7.574 -5.718 1.00 54.78 99 GLY A O 1
ATOM 791 N N . ASN A 1 100 ? 24.424 5.855 -5.857 1.00 58.09 100 ASN A N 1
ATOM 792 C CA . ASN A 1 100 ? 23.226 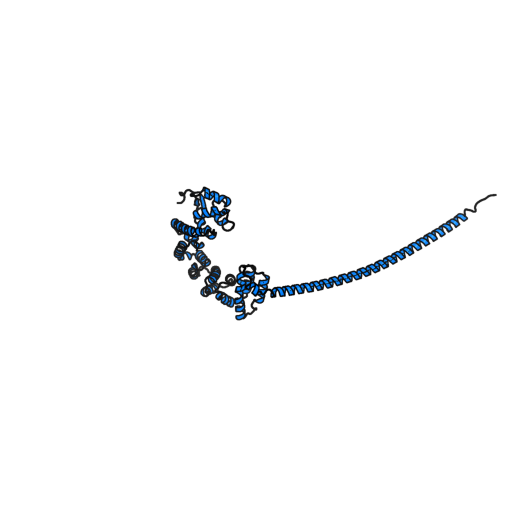6.665 -5.622 1.00 58.09 100 ASN A CA 1
ATOM 793 C C . ASN A 1 100 ? 22.694 6.480 -4.182 1.00 58.09 100 ASN A C 1
ATOM 795 O O . ASN A 1 100 ? 21.897 5.570 -3.941 1.00 58.09 100 ASN A O 1
ATOM 799 N N . PRO A 1 101 ? 23.154 7.295 -3.209 1.00 53.00 101 PRO A N 1
ATOM 800 C CA . PRO A 1 101 ? 22.694 7.256 -1.818 1.00 53.00 101 PRO A CA 1
ATOM 801 C C . PRO A 1 101 ? 21.340 7.949 -1.615 1.00 53.00 101 PRO A C 1
ATOM 803 O O . PRO A 1 101 ? 20.784 7.907 -0.519 1.00 53.00 101 PRO A O 1
ATOM 806 N N . PHE A 1 102 ? 20.812 8.607 -2.647 1.00 51.06 102 PHE A N 1
ATOM 807 C CA . PHE A 1 102 ? 19.542 9.308 -2.596 1.00 51.06 102 PHE A CA 1
ATOM 808 C C . PHE A 1 102 ? 18.477 8.429 -3.253 1.00 51.06 102 PHE A C 1
ATOM 810 O O . PHE A 1 102 ? 18.717 7.836 -4.302 1.00 51.06 102 PHE A O 1
ATOM 817 N N . ASN A 1 103 ? 17.290 8.344 -2.651 1.00 58.25 103 ASN A N 1
ATOM 818 C CA . ASN A 1 103 ? 16.114 7.670 -3.213 1.00 58.25 103 ASN A CA 1
ATOM 819 C C . ASN A 1 103 ? 15.591 8.404 -4.468 1.00 58.25 103 ASN A C 1
ATOM 821 O O . ASN A 1 103 ? 14.419 8.747 -4.527 1.00 58.25 103 ASN A O 1
ATOM 825 N N . ILE A 1 104 ? 16.439 8.716 -5.445 1.00 66.25 104 ILE A N 1
ATOM 826 C CA . ILE A 1 104 ? 16.076 9.378 -6.698 1.00 66.25 104 ILE A CA 1
ATOM 827 C C . ILE A 1 104 ? 15.446 8.336 -7.620 1.00 66.25 104 ILE A C 1
ATOM 829 O O . ILE A 1 104 ? 15.889 7.188 -7.657 1.00 66.25 104 ILE A O 1
ATOM 833 N N . GLU A 1 105 ? 14.409 8.729 -8.354 1.00 69.81 105 GLU A N 1
ATOM 834 C CA . GLU A 1 105 ? 13.788 7.881 -9.368 1.00 69.81 105 GLU A CA 1
ATOM 835 C C . GLU A 1 105 ? 14.819 7.401 -10.389 1.00 69.81 105 GLU A C 1
ATOM 837 O O . GLU A 1 105 ? 15.650 8.170 -10.875 1.00 69.81 105 GLU A O 1
ATOM 842 N N . MET A 1 106 ? 14.789 6.104 -10.695 1.00 74.00 106 MET A N 1
ATOM 843 C CA . MET A 1 106 ? 15.643 5.554 -11.738 1.00 74.00 106 MET A CA 1
ATOM 844 C C . MET A 1 106 ? 15.137 6.033 -13.100 1.00 74.00 106 MET A C 1
ATOM 846 O O . MET A 1 106 ? 13.965 5.796 -13.404 1.00 74.00 106 MET A O 1
ATOM 850 N N . PRO A 1 107 ? 15.992 6.640 -13.944 1.00 76.12 107 PRO A N 1
ATOM 851 C CA . PRO A 1 107 ? 15.605 6.964 -15.308 1.00 76.12 107 PRO A CA 1
ATOM 852 C C . PRO A 1 107 ? 15.131 5.698 -16.047 1.00 76.12 107 PRO A C 1
ATOM 854 O O . PRO A 1 107 ? 15.829 4.676 -15.984 1.00 76.12 107 PRO A O 1
ATOM 857 N N . PRO A 1 108 ? 13.976 5.726 -16.739 1.00 75.56 108 PRO A N 1
ATOM 858 C CA . PRO A 1 108 ? 13.424 4.556 -17.423 1.00 75.56 108 PRO A CA 1
ATOM 859 C C . PRO A 1 108 ? 14.395 3.884 -18.401 1.00 75.56 108 PRO A C 1
ATOM 861 O O . PRO A 1 108 ? 14.366 2.663 -18.542 1.00 75.56 108 PRO A O 1
ATOM 864 N N . GLU A 1 109 ? 15.275 4.657 -19.036 1.00 75.00 109 GLU A N 1
ATOM 865 C CA . GLU A 1 109 ? 16.271 4.187 -19.999 1.00 75.00 109 GLU A CA 1
ATOM 866 C C . GLU A 1 109 ? 17.353 3.335 -19.323 1.00 75.00 109 GLU A C 1
ATOM 868 O O . GLU A 1 109 ? 17.763 2.307 -19.858 1.00 75.00 109 GLU A O 1
ATOM 873 N N . ILE A 1 110 ? 17.786 3.720 -18.116 1.00 77.06 110 ILE A N 1
ATOM 874 C CA . ILE A 1 110 ? 18.767 2.957 -17.328 1.00 77.06 110 ILE A CA 1
ATOM 875 C C . ILE A 1 110 ? 18.167 1.622 -16.891 1.00 77.06 110 ILE A C 1
ATOM 877 O O . ILE A 1 110 ? 18.834 0.588 -16.962 1.00 77.06 110 ILE A O 1
ATOM 881 N N . LEU A 1 111 ? 16.892 1.634 -16.495 1.00 80.31 111 LEU A N 1
ATOM 882 C CA . LEU A 1 111 ? 16.166 0.413 -16.179 1.00 80.31 111 LEU A CA 1
ATOM 883 C C . LEU A 1 111 ? 16.053 -0.506 -17.401 1.00 80.31 111 LEU A C 1
ATOM 885 O O . LEU A 1 111 ? 16.294 -1.702 -17.274 1.00 80.31 111 LEU A O 1
ATOM 889 N N . ASP A 1 112 ? 15.728 0.030 -18.578 1.00 81.12 112 ASP A N 1
ATOM 890 C CA . ASP A 1 112 ? 15.600 -0.769 -19.803 1.00 81.12 112 ASP A CA 1
ATOM 891 C C . ASP A 1 112 ? 16.914 -1.434 -20.209 1.00 81.12 112 ASP A C 1
ATOM 893 O O . ASP A 1 112 ? 16.923 -2.606 -20.596 1.00 81.12 112 ASP A O 1
ATOM 897 N N . ILE A 1 113 ? 18.035 -0.721 -20.077 1.00 79.38 113 ILE A N 1
ATOM 898 C CA . ILE A 1 113 ? 19.358 -1.296 -20.331 1.00 79.38 113 ILE A CA 1
ATOM 899 C C . ILE A 1 113 ? 19.644 -2.403 -19.311 1.00 79.38 113 ILE A C 1
ATOM 901 O O . ILE A 1 113 ? 20.009 -3.509 -19.709 1.00 79.38 113 ILE A O 1
ATOM 905 N N . TRP A 1 114 ? 19.412 -2.156 -18.016 1.00 84.12 114 TRP A N 1
ATOM 906 C CA . TRP A 1 114 ? 19.635 -3.169 -16.984 1.00 84.12 114 TRP A CA 1
ATOM 907 C C . TRP A 1 114 ? 18.781 -4.420 -17.214 1.00 84.12 114 TRP A C 1
ATOM 909 O O . TRP A 1 114 ? 19.298 -5.534 -17.133 1.00 84.12 114 TRP A O 1
ATOM 919 N N . LEU A 1 115 ? 17.492 -4.259 -17.535 1.00 84.25 115 LEU A N 1
ATOM 920 C CA . LEU A 1 115 ? 16.596 -5.384 -17.808 1.00 84.25 115 LEU A CA 1
ATOM 921 C C . LEU A 1 115 ? 17.086 -6.168 -19.022 1.00 84.25 115 LEU A C 1
ATOM 923 O O . LEU A 1 115 ? 17.161 -7.389 -18.963 1.00 84.25 115 LEU A O 1
ATOM 927 N N . LYS A 1 116 ? 17.499 -5.485 -20.093 1.00 84.12 116 LYS A N 1
ATOM 928 C CA . LYS A 1 116 ? 18.043 -6.133 -21.292 1.00 84.12 116 LYS A CA 1
ATOM 929 C C . LYS A 1 116 ? 19.325 -6.924 -21.013 1.00 84.12 116 LYS A C 1
ATOM 931 O O . LYS A 1 116 ? 19.498 -7.999 -21.577 1.00 84.12 116 LYS A O 1
ATOM 936 N N . GLU A 1 117 ? 20.218 -6.404 -20.176 1.00 83.25 117 GLU A N 1
ATOM 937 C CA . GLU A 1 117 ? 21.494 -7.053 -19.845 1.00 83.25 117 GLU A CA 1
ATOM 938 C C . GLU A 1 117 ? 21.346 -8.234 -18.881 1.00 83.25 117 GLU A C 1
ATOM 940 O O . GLU A 1 117 ? 22.186 -9.135 -18.873 1.00 83.25 117 GLU A O 1
ATOM 945 N N . ASN A 1 118 ? 20.295 -8.233 -18.057 1.00 83.75 118 ASN A N 1
ATOM 946 C CA . ASN A 1 118 ? 20.114 -9.216 -16.991 1.00 83.75 118 ASN A CA 1
ATOM 947 C C . ASN A 1 118 ? 18.969 -10.200 -17.235 1.00 83.75 118 ASN A C 1
ATOM 949 O O . ASN A 1 118 ? 18.880 -11.187 -16.505 1.00 83.75 118 ASN A O 1
ATOM 953 N N . ARG A 1 119 ? 18.129 -9.974 -18.252 1.00 83.88 119 ARG A N 1
ATOM 954 C CA . ARG A 1 119 ? 17.029 -10.870 -18.617 1.00 83.88 119 ARG A CA 1
ATOM 955 C C . ARG A 1 119 ? 17.550 -12.294 -18.847 1.00 83.88 119 ARG A C 1
ATOM 957 O O . ARG A 1 119 ? 18.450 -12.487 -19.672 1.00 83.88 119 ARG A O 1
ATOM 964 N N . PRO A 1 120 ? 16.994 -13.300 -18.149 1.00 84.50 120 PRO A N 1
ATOM 965 C CA . PRO A 1 120 ? 17.296 -14.691 -18.445 1.00 84.50 120 PRO A CA 1
ATOM 966 C C . PRO A 1 120 ? 16.945 -15.031 -19.906 1.00 84.50 120 PRO A C 1
ATOM 968 O O . PRO A 1 120 ? 15.981 -14.484 -20.442 1.00 84.50 120 PRO A O 1
ATOM 971 N N . PRO A 1 121 ? 17.692 -15.926 -20.575 1.00 84.38 121 PRO A N 1
ATOM 972 C CA . PRO A 1 121 ? 17.299 -16.422 -21.897 1.00 84.38 121 PRO A CA 1
ATOM 973 C C . PRO A 1 121 ? 15.961 -17.181 -21.823 1.00 84.38 121 PRO A C 1
ATOM 975 O O . PRO A 1 121 ? 15.571 -17.606 -20.742 1.00 84.38 121 PRO A O 1
ATOM 978 N N . GLU A 1 122 ? 15.294 -17.412 -22.962 1.00 81.88 122 GLU A N 1
ATOM 979 C CA . GLU A 1 122 ? 13.956 -18.047 -23.025 1.00 81.88 122 GLU A CA 1
ATOM 980 C C . GLU A 1 122 ? 13.863 -19.405 -22.308 1.00 81.88 122 GLU A C 1
ATOM 982 O O . GLU A 1 122 ? 12.839 -19.721 -21.714 1.00 81.88 122 GLU A O 1
ATOM 987 N N . ASN A 1 123 ? 14.941 -20.195 -22.325 1.00 83.88 123 ASN A N 1
ATOM 988 C CA . ASN A 1 123 ? 15.041 -21.475 -21.619 1.00 83.88 123 ASN A CA 1
ATOM 989 C C . ASN A 1 123 ? 16.234 -21.437 -20.654 1.00 83.88 123 ASN A C 1
ATOM 991 O O . ASN A 1 123 ? 17.306 -21.972 -20.964 1.00 83.88 123 ASN A O 1
ATOM 995 N N . PRO A 1 124 ? 16.106 -20.742 -19.515 1.00 84.44 124 PRO A N 1
ATOM 996 C CA . PRO A 1 124 ? 17.235 -20.475 -18.649 1.00 84.44 124 PRO A CA 1
ATOM 997 C C . PRO A 1 124 ? 17.566 -21.695 -17.786 1.00 84.44 124 PRO A C 1
ATOM 999 O O . PRO A 1 124 ? 16.699 -22.395 -17.267 1.00 84.44 124 PRO A O 1
ATOM 1002 N N . THR A 1 125 ? 18.857 -21.945 -17.590 1.00 86.44 125 THR A N 1
ATOM 1003 C CA . THR A 1 125 ? 19.325 -22.939 -16.616 1.00 86.44 125 THR A CA 1
ATOM 1004 C C . THR A 1 125 ? 19.077 -22.450 -15.184 1.00 86.44 125 THR A C 1
ATOM 1006 O O . THR A 1 125 ? 19.038 -21.244 -14.929 1.00 86.44 125 THR A O 1
ATOM 1009 N N . LYS A 1 126 ? 19.017 -23.368 -14.205 1.00 82.25 126 LYS A N 1
ATOM 1010 C CA . LYS A 1 126 ? 18.915 -23.003 -12.774 1.00 82.25 126 LYS A CA 1
ATOM 1011 C C . LYS A 1 126 ? 20.002 -22.014 -12.328 1.00 82.25 126 LYS A C 1
ATOM 1013 O O . LYS A 1 126 ? 19.738 -21.136 -11.514 1.00 82.25 126 LYS A O 1
ATOM 1018 N N . ALA A 1 127 ? 21.214 -22.131 -12.875 1.00 85.38 127 ALA A N 1
ATOM 1019 C CA . ALA A 1 127 ? 22.316 -21.223 -12.567 1.00 85.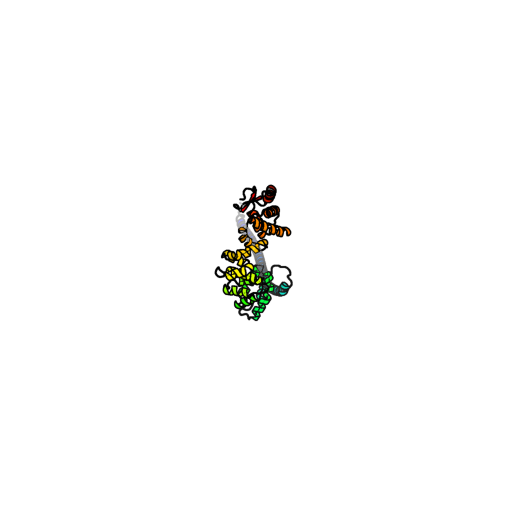38 127 ALA A CA 1
ATOM 1020 C C . ALA A 1 127 ? 22.081 -19.803 -13.115 1.00 85.38 127 ALA A C 1
ATOM 1022 O O . ALA A 1 127 ? 22.354 -18.832 -12.416 1.00 85.38 127 ALA A O 1
ATOM 1023 N N . GLN A 1 128 ? 21.542 -19.672 -14.332 1.00 84.88 128 GLN A N 1
ATOM 1024 C CA . GLN A 1 128 ? 21.202 -18.371 -14.927 1.00 84.88 128 GLN A CA 1
ATOM 1025 C C . GLN A 1 128 ? 20.042 -17.698 -14.191 1.00 84.88 128 GLN A C 1
ATOM 1027 O O . GLN A 1 128 ? 20.094 -16.499 -13.931 1.00 84.88 128 GLN A O 1
ATOM 1032 N N . LEU A 1 129 ? 19.035 -18.478 -13.802 1.00 83.75 129 LEU A N 1
ATOM 1033 C CA . LEU A 1 129 ? 17.925 -18.009 -12.980 1.00 83.75 129 LEU A CA 1
ATOM 1034 C C . LEU A 1 129 ? 18.411 -17.496 -11.616 1.00 83.75 129 LEU A C 1
ATOM 1036 O O . LEU A 1 129 ? 18.053 -16.393 -11.206 1.00 83.75 129 LEU A O 1
ATOM 1040 N N . LYS A 1 130 ? 19.302 -18.243 -10.950 1.00 82.50 130 LYS A N 1
ATOM 1041 C CA . LYS A 1 130 ? 19.928 -17.805 -9.695 1.00 82.50 130 LYS A CA 1
ATOM 1042 C C . LYS A 1 130 ? 20.742 -16.519 -9.874 1.00 82.50 130 LYS A C 1
ATOM 1044 O O . LYS A 1 130 ? 20.592 -15.591 -9.092 1.00 82.50 130 LYS A O 1
ATOM 1049 N N . ALA A 1 131 ? 21.542 -16.430 -10.936 1.00 84.62 131 ALA A N 1
ATOM 1050 C CA . ALA A 1 131 ? 22.327 -15.232 -11.226 1.00 84.62 131 ALA A CA 1
ATOM 1051 C C . ALA A 1 131 ? 21.453 -13.993 -11.490 1.00 84.62 131 ALA A C 1
ATOM 1053 O O . ALA A 1 131 ? 21.861 -12.881 -11.164 1.00 84.62 131 ALA A O 1
ATOM 1054 N N . PHE A 1 132 ? 20.264 -14.166 -12.075 1.00 85.00 132 PHE A N 1
ATOM 1055 C CA . PHE A 1 132 ? 19.284 -13.088 -12.212 1.00 85.00 132 PHE A CA 1
ATOM 1056 C C . PHE A 1 132 ? 18.694 -12.686 -10.856 1.00 85.00 132 PHE A C 1
ATOM 1058 O O . PHE A 1 132 ? 18.691 -11.503 -10.512 1.00 85.00 132 PHE A O 1
ATOM 1065 N N . ALA A 1 133 ? 18.263 -13.667 -10.060 1.00 79.50 133 ALA A N 1
ATOM 1066 C CA . ALA A 1 133 ? 17.731 -13.451 -8.718 1.00 79.50 133 ALA A CA 1
ATOM 1067 C C . ALA A 1 133 ? 18.699 -12.678 -7.809 1.00 79.50 133 ALA A C 1
ATOM 1069 O O . ALA A 1 133 ? 18.288 -11.718 -7.160 1.00 79.50 133 ALA A O 1
ATOM 1070 N N . ASP A 1 134 ? 19.988 -13.023 -7.834 1.00 80.44 134 ASP A N 1
ATOM 1071 C CA . ASP A 1 134 ? 21.032 -12.365 -7.037 1.00 80.44 134 ASP A CA 1
ATOM 1072 C C . ASP A 1 134 ? 21.194 -10.868 -7.380 1.00 80.44 134 ASP A C 1
ATOM 1074 O O . ASP A 1 134 ? 21.708 -10.089 -6.573 1.00 80.44 134 ASP A O 1
ATOM 1078 N N . LYS A 1 135 ? 20.737 -10.431 -8.562 1.00 81.06 135 LYS A N 1
ATOM 1079 C CA . LYS A 1 135 ? 20.827 -9.034 -9.015 1.00 81.06 135 LYS A CA 1
ATOM 1080 C C . LYS A 1 135 ? 19.565 -8.216 -8.746 1.00 81.06 135 LYS A C 1
ATOM 1082 O O . LYS A 1 135 ? 19.668 -6.991 -8.640 1.00 81.06 135 LYS A O 1
ATOM 1087 N N . LEU A 1 136 ? 18.398 -8.850 -8.597 1.00 79.56 136 LEU A N 1
ATOM 1088 C CA . LEU A 1 136 ? 17.119 -8.171 -8.339 1.00 79.56 136 LEU A CA 1
ATOM 1089 C C . LEU A 1 136 ? 17.159 -7.189 -7.147 1.00 79.56 136 LEU A C 1
ATOM 1091 O O . LEU A 1 136 ? 16.640 -6.079 -7.302 1.00 79.56 136 LEU A O 1
ATOM 1095 N N . PRO A 1 137 ? 17.816 -7.499 -6.005 1.00 76.50 137 PRO A N 1
ATOM 1096 C CA . PRO A 1 137 ? 17.932 -6.575 -4.874 1.00 76.50 137 PRO A CA 1
ATOM 1097 C C . PRO A 1 137 ? 18.443 -5.172 -5.220 1.00 76.50 137 PRO A C 1
ATOM 1099 O O . PRO A 1 137 ? 18.000 -4.186 -4.631 1.00 76.50 137 PRO A O 1
ATOM 1102 N N . SER 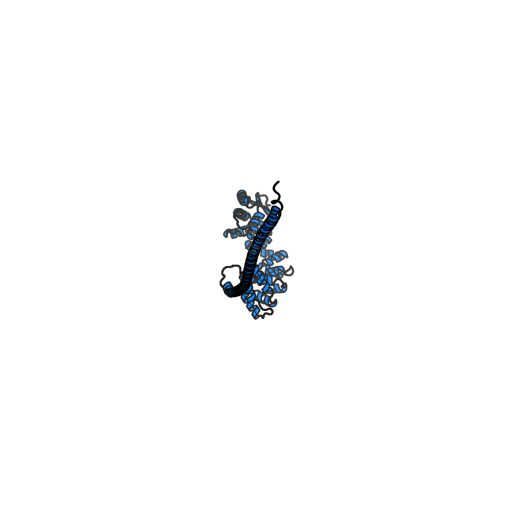A 1 138 ? 19.350 -5.064 -6.197 1.00 75.94 138 SER A N 1
ATOM 1103 C CA . SER A 1 138 ? 19.940 -3.780 -6.600 1.00 75.94 138 SER A CA 1
ATOM 1104 C C . SER A 1 138 ? 18.915 -2.817 -7.213 1.00 75.94 138 SER A C 1
ATOM 1106 O O . SER A 1 138 ? 19.007 -1.605 -7.013 1.00 75.94 138 SER A O 1
ATOM 1108 N N . VAL A 1 139 ? 17.900 -3.359 -7.892 1.00 76.69 139 VAL A N 1
ATOM 1109 C CA . VAL A 1 139 ? 16.847 -2.597 -8.580 1.00 76.69 139 VAL A CA 1
ATOM 1110 C C . VAL A 1 139 ? 15.592 -2.481 -7.724 1.00 76.69 139 VAL A C 1
ATOM 1112 O O . VAL A 1 139 ? 14.907 -1.463 -7.768 1.00 76.69 139 VAL A O 1
ATOM 1115 N N . ALA A 1 140 ? 15.311 -3.485 -6.894 1.00 72.31 140 ALA A N 1
ATOM 1116 C CA . ALA A 1 140 ? 14.105 -3.551 -6.077 1.00 72.31 140 ALA A CA 1
ATOM 1117 C C . ALA A 1 140 ? 13.935 -2.366 -5.116 1.00 72.31 140 ALA A C 1
ATOM 1119 O O . ALA A 1 140 ? 12.809 -1.950 -4.849 1.00 72.31 140 ALA A O 1
ATOM 1120 N N . ARG A 1 141 ? 15.036 -1.744 -4.670 1.00 72.50 141 ARG A N 1
ATOM 1121 C CA . ARG A 1 141 ? 15.001 -0.507 -3.866 1.00 72.50 141 ARG A CA 1
ATOM 1122 C C . ARG A 1 141 ? 14.301 0.672 -4.564 1.00 72.50 141 ARG A C 1
ATOM 1124 O O . ARG A 1 141 ? 13.839 1.591 -3.898 1.00 72.50 141 ARG A O 1
ATOM 1131 N N . TYR A 1 142 ? 14.195 0.632 -5.892 1.00 75.12 142 TYR A N 1
ATOM 1132 C CA . TYR A 1 142 ? 13.473 1.603 -6.721 1.00 75.12 142 TYR A CA 1
ATOM 1133 C C . TYR A 1 142 ? 12.037 1.161 -7.045 1.00 75.12 142 TYR A C 1
ATOM 1135 O O . TYR A 1 142 ? 11.344 1.809 -7.822 1.00 75.12 142 TYR A O 1
ATOM 1143 N N . GLY A 1 143 ? 11.566 0.068 -6.449 1.00 68.56 143 GLY A N 1
ATOM 1144 C CA . GLY A 1 143 ? 10.236 -0.497 -6.666 1.00 68.56 143 GLY A CA 1
ATOM 1145 C C . GLY A 1 143 ? 9.063 0.366 -6.211 1.00 68.56 143 GLY A C 1
ATOM 1146 O O . GLY A 1 143 ? 7.927 0.089 -6.577 1.00 68.56 143 GLY A O 1
ATOM 1147 N N . ASN A 1 144 ? 9.323 1.429 -5.447 1.00 68.88 144 ASN A N 1
ATOM 1148 C CA . ASN A 1 144 ? 8.304 2.422 -5.106 1.00 68.88 144 ASN A CA 1
ATOM 1149 C C . ASN A 1 144 ? 7.916 3.302 -6.308 1.00 68.88 144 ASN A C 1
ATOM 1151 O O . ASN A 1 144 ? 6.883 3.965 -6.266 1.00 68.88 144 ASN A O 1
ATOM 1155 N N . TYR A 1 145 ? 8.721 3.303 -7.376 1.00 76.50 145 TYR A N 1
ATOM 1156 C CA . TYR A 1 145 ? 8.422 4.004 -8.619 1.00 76.50 145 TYR A CA 1
ATOM 1157 C C . TYR A 1 145 ? 7.590 3.117 -9.544 1.00 76.50 145 TYR A C 1
ATOM 1159 O O . TYR A 1 145 ? 7.997 2.009 -9.895 1.00 76.50 145 TYR A O 1
ATOM 1167 N N . GLU A 1 146 ? 6.428 3.619 -9.959 1.00 79.88 146 GLU A N 1
ATOM 1168 C CA . GLU A 1 146 ? 5.412 2.872 -10.712 1.00 79.88 146 GLU A CA 1
ATOM 1169 C C . GLU A 1 146 ? 5.958 2.246 -12.008 1.00 79.88 146 GLU A C 1
ATOM 1171 O O . GLU A 1 146 ? 5.703 1.075 -12.298 1.00 79.88 146 GLU A O 1
ATOM 1176 N N . ILE A 1 147 ? 6.762 2.995 -12.774 1.00 80.75 147 ILE A N 1
ATOM 1177 C CA . ILE A 1 147 ? 7.370 2.501 -14.022 1.00 80.75 147 ILE A CA 1
ATOM 1178 C C . ILE A 1 147 ? 8.329 1.343 -13.727 1.00 80.75 147 ILE A C 1
ATOM 1180 O O . ILE A 1 147 ? 8.269 0.301 -14.388 1.00 80.75 147 ILE A O 1
ATOM 1184 N N . THR A 1 148 ? 9.182 1.509 -12.715 1.00 79.06 148 THR A N 1
ATOM 1185 C CA . THR A 1 148 ? 10.155 0.492 -12.308 1.00 79.06 148 THR A CA 1
ATOM 1186 C C . THR A 1 148 ? 9.473 -0.770 -11.821 1.00 79.06 148 THR A C 1
ATOM 1188 O O . THR A 1 148 ? 9.798 -1.866 -12.280 1.00 79.06 148 THR A O 1
ATOM 1191 N N . ARG A 1 149 ? 8.473 -0.609 -10.950 1.00 78.88 149 ARG A N 1
ATOM 1192 C CA . ARG A 1 149 ? 7.644 -1.700 -10.446 1.00 78.88 149 ARG A CA 1
ATOM 1193 C C . ARG A 1 149 ? 7.050 -2.509 -11.590 1.00 78.88 149 ARG A C 1
ATOM 1195 O O . ARG A 1 149 ? 7.235 -3.720 -11.639 1.00 78.88 149 ARG A O 1
ATOM 1202 N N . ARG A 1 150 ? 6.382 -1.846 -12.535 1.00 83.25 150 ARG A N 1
ATOM 1203 C CA . ARG A 1 150 ? 5.695 -2.510 -13.647 1.00 83.25 150 ARG A CA 1
ATOM 1204 C C . ARG A 1 150 ? 6.645 -3.309 -14.538 1.00 83.25 150 ARG A C 1
ATOM 1206 O O . ARG A 1 150 ? 6.342 -4.450 -14.877 1.00 83.25 150 ARG A O 1
ATOM 1213 N N . LYS A 1 151 ? 7.788 -2.728 -14.917 1.00 84.44 151 LYS A N 1
ATOM 1214 C CA . LYS A 1 151 ? 8.754 -3.398 -15.803 1.00 84.44 151 LYS A CA 1
ATOM 1215 C C . LYS A 1 151 ? 9.459 -4.571 -15.114 1.00 84.44 151 LYS A C 1
ATOM 1217 O O . LYS A 1 151 ? 9.638 -5.613 -15.739 1.00 84.44 151 LYS A O 1
ATOM 1222 N N . LEU A 1 152 ? 9.806 -4.437 -13.829 1.00 81.38 152 LEU A N 1
ATOM 1223 C CA . LEU A 1 152 ? 10.356 -5.547 -13.043 1.00 81.38 152 LEU A CA 1
ATOM 1224 C C . LEU A 1 152 ? 9.350 -6.690 -12.895 1.00 81.38 152 LEU A C 1
ATOM 1226 O O . LEU A 1 152 ? 9.712 -7.845 -13.104 1.00 81.38 152 LEU A O 1
ATOM 1230 N N . LEU A 1 153 ? 8.089 -6.372 -12.586 1.00 80.25 153 LEU A N 1
ATOM 1231 C CA . LEU A 1 153 ? 7.023 -7.369 -12.475 1.00 80.25 153 LEU A CA 1
ATOM 1232 C C . LEU A 1 153 ? 6.854 -8.165 -13.767 1.00 80.25 153 LEU A C 1
ATOM 1234 O O . LEU A 1 153 ? 6.804 -9.389 -13.715 1.00 80.25 153 LEU A O 1
ATOM 1238 N N . ALA A 1 154 ? 6.831 -7.493 -14.921 1.00 82.06 154 ALA A N 1
ATOM 1239 C CA . ALA A 1 154 ? 6.717 -8.165 -16.213 1.00 82.06 154 ALA A CA 1
ATOM 1240 C C . ALA A 1 154 ? 7.828 -9.208 -16.428 1.00 82.06 154 ALA A C 1
ATOM 1242 O O . ALA A 1 154 ? 7.544 -10.312 -16.872 1.00 82.06 154 ALA A O 1
ATOM 1243 N N . GLN A 1 155 ? 9.072 -8.896 -16.052 1.00 80.62 155 GLN A N 1
ATOM 1244 C CA . GLN A 1 155 ? 10.189 -9.843 -16.152 1.00 80.62 155 GLN A CA 1
ATOM 1245 C C . GLN A 1 155 ? 10.074 -11.007 -15.164 1.00 80.62 155 GLN A C 1
ATOM 1247 O O . GLN A 1 155 ? 10.392 -12.141 -15.504 1.00 80.62 155 GLN A O 1
ATOM 1252 N N . VAL A 1 156 ? 9.612 -10.749 -13.941 1.00 80.62 156 VAL A N 1
ATOM 1253 C CA . VAL A 1 156 ? 9.451 -11.802 -12.928 1.00 80.62 156 VAL A CA 1
ATOM 1254 C C . VAL A 1 156 ? 8.310 -12.759 -13.284 1.00 80.62 156 VAL A C 1
ATOM 1256 O O . VAL A 1 156 ? 8.437 -13.956 -13.043 1.00 80.62 156 VAL A O 1
ATOM 1259 N N . HIS A 1 157 ? 7.241 -12.271 -13.919 1.00 78.69 157 HIS A N 1
ATOM 1260 C CA . HIS A 1 157 ? 6.145 -13.109 -14.420 1.00 78.69 157 HIS A CA 1
ATOM 1261 C C . HIS A 1 157 ? 6.544 -14.033 -15.582 1.00 78.69 157 HIS A C 1
ATOM 1263 O O . HIS A 1 157 ? 5.860 -15.024 -15.819 1.00 78.69 157 HIS A O 1
ATOM 1269 N N . GLU A 1 158 ? 7.630 -13.734 -16.299 1.00 80.56 158 GLU A N 1
ATOM 1270 C CA . GLU A 1 158 ? 8.168 -14.609 -17.350 1.00 80.56 158 GLU A CA 1
ATOM 1271 C C . GLU A 1 158 ? 9.011 -15.770 -16.791 1.00 80.56 158 GLU A C 1
ATOM 1273 O O . GLU A 1 158 ? 9.379 -16.678 -17.537 1.00 80.56 158 GLU A O 1
ATOM 1278 N N . LEU A 1 159 ? 9.344 -15.762 -15.493 1.00 80.12 159 LEU A N 1
ATOM 1279 C CA . LEU A 1 159 ? 10.139 -16.829 -14.889 1.00 80.12 159 LEU A CA 1
ATOM 1280 C C . LEU A 1 159 ? 9.325 -18.129 -14.774 1.00 80.12 159 LEU A C 1
ATOM 1282 O O . LEU A 1 159 ? 8.127 -18.079 -14.489 1.00 80.12 159 LEU A O 1
ATOM 1286 N N . PRO A 1 160 ? 9.969 -19.306 -14.912 1.00 79.44 160 PRO A N 1
ATOM 1287 C CA . PRO A 1 160 ? 9.303 -20.580 -14.673 1.00 79.44 160 PRO A CA 1
ATOM 1288 C C . PRO A 1 160 ? 8.676 -20.620 -13.280 1.00 79.44 160 PRO A C 1
ATOM 1290 O O . PRO A 1 160 ? 9.334 -20.259 -12.302 1.00 79.44 160 PRO A O 1
ATOM 1293 N N . GLU A 1 161 ? 7.436 -21.106 -13.191 1.00 74.94 161 GLU A N 1
ATOM 1294 C CA . GLU A 1 161 ? 6.656 -21.102 -11.949 1.00 74.94 161 GLU A CA 1
ATOM 1295 C C . GLU A 1 161 ? 7.447 -21.722 -10.794 1.00 74.94 161 GLU A C 1
ATOM 1297 O O . GLU A 1 161 ? 7.619 -21.069 -9.772 1.00 74.94 161 GLU A O 1
ATOM 1302 N N . ASP A 1 162 ? 8.021 -22.916 -10.994 1.00 74.81 162 ASP A N 1
ATOM 1303 C CA . ASP A 1 162 ? 8.830 -23.635 -9.998 1.00 74.81 162 ASP A CA 1
ATOM 1304 C C . ASP A 1 162 ? 10.042 -22.836 -9.502 1.00 74.81 162 ASP A C 1
ATOM 1306 O O . ASP A 1 162 ? 10.379 -22.888 -8.322 1.00 74.81 162 ASP A O 1
ATOM 1310 N N . PHE A 1 163 ? 10.671 -22.040 -10.370 1.00 77.69 163 PHE A N 1
ATOM 1311 C CA . PHE A 1 163 ? 11.769 -21.173 -9.951 1.00 77.69 163 PHE A CA 1
ATOM 1312 C C . PHE A 1 163 ? 11.273 -19.961 -9.161 1.00 77.69 163 PHE A C 1
ATOM 1314 O O . PHE A 1 163 ? 11.899 -19.574 -8.176 1.00 77.69 163 PHE A O 1
ATOM 1321 N N . LEU A 1 164 ? 10.140 -19.377 -9.558 1.00 74.50 164 LEU A N 1
ATOM 1322 C CA . LEU A 1 164 ? 9.504 -18.314 -8.789 1.00 74.50 164 LEU A CA 1
ATOM 1323 C C . LEU A 1 164 ? 9.165 -18.804 -7.368 1.00 74.50 164 LEU A C 1
ATOM 1325 O O . LEU A 1 164 ? 9.369 -18.054 -6.415 1.00 74.50 164 LEU A O 1
ATOM 1329 N N . LYS A 1 165 ? 8.753 -20.075 -7.209 1.00 71.06 165 LYS A N 1
ATOM 1330 C CA . LYS A 1 165 ? 8.546 -20.721 -5.895 1.00 71.06 165 LYS A CA 1
ATOM 1331 C C . LYS A 1 165 ? 9.820 -20.704 -5.049 1.00 71.06 165 LYS A C 1
ATOM 1333 O O . LYS A 1 165 ? 9.792 -20.238 -3.911 1.00 71.06 165 LYS A O 1
ATOM 1338 N N . ASP A 1 166 ? 10.926 -21.195 -5.605 1.00 70.94 166 ASP A N 1
ATOM 1339 C CA . ASP A 1 166 ? 12.220 -21.263 -4.914 1.00 70.94 166 ASP A CA 1
ATOM 1340 C C . ASP A 1 166 ? 12.731 -19.866 -4.537 1.00 70.94 166 ASP A C 1
ATOM 1342 O O . ASP A 1 166 ? 13.257 -19.651 -3.443 1.00 70.94 166 ASP A O 1
ATOM 1346 N N . LEU A 1 167 ? 12.541 -18.898 -5.432 1.00 72.62 167 LEU A N 1
ATOM 1347 C CA . LEU A 1 167 ? 12.969 -17.521 -5.237 1.00 72.62 167 LEU A CA 1
ATOM 1348 C C . LEU A 1 167 ? 12.187 -16.826 -4.111 1.00 72.62 167 LEU A C 1
ATOM 1350 O O . LEU A 1 167 ? 12.785 -16.164 -3.263 1.00 72.62 167 LEU A O 1
ATOM 1354 N N . ILE A 1 168 ? 10.868 -17.021 -4.071 1.00 69.88 168 ILE A N 1
ATOM 1355 C CA . ILE A 1 168 ? 9.990 -16.536 -3.000 1.00 69.88 168 ILE A CA 1
ATOM 1356 C C . ILE A 1 168 ? 10.439 -17.067 -1.634 1.00 69.88 168 ILE A C 1
ATOM 1358 O O . ILE A 1 168 ? 10.496 -16.318 -0.659 1.00 69.88 168 ILE A O 1
ATOM 1362 N N . LEU A 1 169 ? 10.775 -18.357 -1.559 1.00 63.97 169 LEU A N 1
ATOM 1363 C CA . LEU A 1 169 ? 11.227 -18.994 -0.323 1.00 63.97 169 LEU A CA 1
ATOM 1364 C C . LEU A 1 169 ? 12.598 -18.486 0.139 1.00 63.97 169 LEU A C 1
ATOM 1366 O O . LEU A 1 169 ? 12.865 -18.451 1.340 1.00 63.97 169 LEU A O 1
ATOM 1370 N N . ALA A 1 170 ? 13.454 -18.081 -0.799 1.00 64.38 170 ALA A N 1
ATOM 1371 C CA . ALA A 1 170 ? 14.798 -17.595 -0.514 1.00 64.38 170 ALA A CA 1
ATOM 1372 C C . ALA A 1 170 ? 14.850 -16.119 -0.062 1.00 64.38 170 ALA A C 1
ATOM 1374 O O . ALA A 1 170 ? 15.818 -15.728 0.599 1.00 64.38 170 ALA A O 1
ATOM 1375 N N . ASP A 1 171 ? 13.837 -15.293 -0.362 1.00 62.88 171 ASP A N 1
ATOM 1376 C CA . ASP A 1 171 ? 13.800 -13.866 0.016 1.00 62.88 171 ASP A CA 1
ATOM 1377 C C . ASP A 1 171 ? 13.376 -13.635 1.474 1.00 62.88 171 ASP A C 1
ATOM 1379 O O . ASP A 1 171 ? 12.329 -13.077 1.809 1.00 62.88 171 ASP A O 1
ATOM 1383 N N . THR A 1 172 ? 14.257 -14.047 2.377 1.00 54.16 172 THR A N 1
ATOM 1384 C CA . THR A 1 172 ? 14.113 -13.866 3.830 1.00 54.16 172 THR A CA 1
ATOM 1385 C C . THR A 1 172 ? 14.212 -12.401 4.276 1.00 54.16 172 THR A C 1
ATOM 1387 O O . THR A 1 172 ? 13.736 -12.046 5.358 1.00 54.16 172 THR A O 1
ATOM 1390 N N . GLN A 1 173 ? 14.804 -11.530 3.450 1.00 55.16 173 GLN A N 1
ATOM 1391 C CA . GLN A 1 173 ? 15.048 -10.119 3.770 1.00 55.16 173 GLN A CA 1
ATOM 1392 C C . GLN A 1 173 ? 13.958 -9.170 3.249 1.00 55.16 173 GLN A C 1
ATOM 1394 O O . GLN A 1 173 ? 14.018 -7.973 3.534 1.00 55.16 173 GLN A O 1
ATOM 1399 N N . ASN A 1 174 ? 12.929 -9.696 2.573 1.00 61.00 174 ASN A N 1
ATOM 1400 C CA . ASN A 1 174 ? 11.808 -8.925 2.029 1.00 61.00 174 ASN A CA 1
ATOM 1401 C C . ASN A 1 174 ? 12.256 -7.836 1.043 1.00 61.00 174 ASN A C 1
ATOM 1403 O O . ASN A 1 174 ? 11.670 -6.751 0.994 1.00 61.00 174 ASN A O 1
ATOM 1407 N N . VAL A 1 175 ? 13.314 -8.096 0.278 1.00 59.62 175 VAL A N 1
ATOM 1408 C CA . VAL A 1 175 ? 13.817 -7.110 -0.684 1.00 59.62 175 VAL A CA 1
ATOM 1409 C C . VAL A 1 175 ? 12.875 -7.011 -1.887 1.00 59.62 175 VAL A C 1
ATOM 1411 O O . VAL A 1 175 ? 12.778 -5.959 -2.515 1.00 59.62 175 VAL A O 1
ATOM 1414 N N . LEU A 1 176 ? 12.120 -8.075 -2.167 1.00 66.44 176 LEU A N 1
ATOM 1415 C CA . LEU A 1 176 ? 11.229 -8.205 -3.317 1.00 66.44 176 LEU A CA 1
ATOM 1416 C C . LEU A 1 176 ? 9.760 -8.370 -2.892 1.00 66.44 176 LEU A C 1
ATOM 1418 O O . LEU A 1 176 ? 8.933 -8.785 -3.698 1.00 66.44 176 LEU A O 1
ATOM 1422 N N . GLY A 1 177 ? 9.404 -8.010 -1.652 1.00 65.44 177 GLY A N 1
ATOM 1423 C CA . GLY A 1 177 ? 8.080 -8.271 -1.064 1.00 65.44 177 GLY A CA 1
ATOM 1424 C C . GLY A 1 177 ? 6.888 -7.833 -1.923 1.00 65.44 177 GLY A C 1
ATOM 1425 O O . GLY A 1 177 ? 5.949 -8.602 -2.112 1.00 65.44 177 GLY A O 1
ATOM 1426 N N . PHE A 1 178 ? 6.947 -6.636 -2.518 1.00 65.06 178 PHE A N 1
ATOM 1427 C CA . PHE A 1 178 ? 5.899 -6.139 -3.423 1.00 65.06 178 PHE A CA 1
ATOM 1428 C C . PHE A 1 178 ? 5.895 -6.853 -4.786 1.00 65.06 178 PHE A C 1
ATOM 1430 O O . PHE A 1 178 ? 4.838 -7.007 -5.394 1.00 65.06 178 PHE A O 1
ATOM 1437 N N . ILE A 1 179 ? 7.066 -7.292 -5.264 1.00 65.44 179 ILE A N 1
ATOM 1438 C CA . ILE A 1 179 ? 7.210 -8.041 -6.517 1.00 65.44 179 ILE A CA 1
ATOM 1439 C C . ILE A 1 179 ? 6.576 -9.411 -6.354 1.00 65.44 179 ILE A C 1
ATOM 1441 O O . ILE A 1 179 ? 5.841 -9.847 -7.229 1.00 65.44 179 ILE A O 1
ATOM 1445 N N . PHE A 1 180 ? 6.821 -10.074 -5.228 1.00 68.88 180 PHE A N 1
ATOM 1446 C CA . PHE A 1 180 ? 6.259 -11.392 -4.983 1.00 68.88 180 PHE A CA 1
ATOM 1447 C C . PHE A 1 180 ? 4.793 -11.371 -4.589 1.00 68.88 180 PHE A C 1
ATOM 1449 O O . PHE A 1 180 ? 4.082 -12.300 -4.953 1.00 68.88 180 PHE A O 1
ATOM 1456 N N . GLU A 1 181 ? 4.313 -10.321 -3.921 1.00 69.06 181 GLU A N 1
ATOM 1457 C CA . GLU A 1 181 ? 2.878 -10.136 -3.700 1.00 69.06 181 GLU A CA 1
ATOM 1458 C C . GLU A 1 181 ? 2.106 -10.118 -5.032 1.00 69.06 181 GLU A C 1
ATOM 1460 O O . GLU A 1 181 ? 1.091 -10.804 -5.161 1.00 69.06 181 GLU A O 1
ATOM 1465 N N . ASP A 1 182 ? 2.612 -9.398 -6.039 1.00 69.94 182 ASP A N 1
ATOM 1466 C CA . ASP A 1 182 ? 2.010 -9.367 -7.378 1.00 69.94 182 ASP A CA 1
ATOM 1467 C C . ASP A 1 182 ? 2.356 -10.611 -8.215 1.00 69.94 182 ASP A C 1
ATOM 1469 O O . ASP A 1 182 ? 1.486 -11.126 -8.906 1.00 69.94 182 ASP A O 1
ATOM 1473 N N . ALA A 1 183 ? 3.565 -11.171 -8.134 1.00 66.00 183 ALA A N 1
ATOM 1474 C CA . ALA A 1 183 ? 3.915 -12.396 -8.866 1.00 66.00 183 ALA A CA 1
ATOM 1475 C C . ALA A 1 183 ? 3.097 -13.612 -8.391 1.00 66.00 183 ALA A C 1
ATOM 1477 O O . ALA A 1 183 ? 2.749 -14.490 -9.176 1.00 66.00 183 ALA A O 1
ATOM 1478 N N . ALA A 1 184 ? 2.708 -13.619 -7.115 1.00 68.06 184 ALA A N 1
ATOM 1479 C CA . ALA A 1 184 ? 1.784 -14.580 -6.525 1.00 68.06 184 ALA A CA 1
ATOM 1480 C C . ALA A 1 184 ? 0.317 -14.393 -6.981 1.00 68.06 184 ALA A C 1
ATOM 1482 O O . ALA A 1 184 ? -0.573 -15.156 -6.587 1.00 68.06 184 ALA A O 1
ATOM 1483 N N . ARG A 1 185 ? 0.020 -13.381 -7.810 1.00 67.81 185 ARG A N 1
ATOM 1484 C CA . ARG A 1 185 ? -1.300 -13.126 -8.400 1.00 67.81 185 ARG A CA 1
ATOM 1485 C C . ARG A 1 185 ? -1.578 -14.113 -9.529 1.00 67.81 185 ARG A C 1
ATOM 1487 O O . ARG A 1 185 ? -1.368 -13.826 -10.697 1.00 67.81 185 ARG A O 1
ATOM 1494 N N . GLY A 1 186 ? -2.062 -15.288 -9.147 1.00 65.31 186 GLY A N 1
ATOM 1495 C CA . GLY A 1 186 ? -2.377 -16.389 -10.063 1.00 65.31 186 GLY A CA 1
ATOM 1496 C C . GLY A 1 186 ? -2.086 -17.763 -9.466 1.00 65.31 186 GLY A C 1
ATOM 1497 O O . GLY A 1 186 ? -2.617 -18.754 -9.953 1.00 65.31 186 GLY A O 1
ATOM 1498 N N . MET A 1 187 ? -1.303 -17.814 -8.384 1.00 74.56 187 MET A N 1
ATOM 1499 C CA . MET A 1 187 ? -1.093 -19.037 -7.616 1.00 74.56 187 MET A CA 1
ATOM 1500 C C . MET A 1 187 ? -2.378 -19.442 -6.892 1.00 74.56 187 MET A C 1
ATOM 1502 O O . MET A 1 187 ? -3.127 -18.591 -6.398 1.00 74.56 187 MET A O 1
ATOM 1506 N N . ASP A 1 188 ? -2.620 -20.746 -6.816 1.00 79.19 188 ASP A N 1
ATOM 1507 C CA . ASP A 1 188 ? -3.753 -21.300 -6.091 1.00 79.19 188 ASP A CA 1
ATOM 1508 C C . ASP A 1 188 ? -3.586 -21.153 -4.567 1.00 79.19 188 ASP A C 1
ATOM 1510 O O . ASP A 1 188 ? -2.489 -20.951 -4.032 1.00 79.19 188 ASP A O 1
ATOM 1514 N N . LYS A 1 189 ? -4.713 -21.262 -3.858 1.00 84.62 189 LYS A N 1
ATOM 1515 C CA . LYS A 1 189 ? -4.784 -21.118 -2.401 1.00 84.62 189 LYS A CA 1
ATOM 1516 C C . LYS A 1 189 ? -3.836 -22.078 -1.672 1.00 84.62 189 LYS A C 1
ATOM 1518 O O . LYS A 1 189 ? -3.157 -21.656 -0.738 1.00 84.62 189 LYS A O 1
ATOM 1523 N N . GLU A 1 190 ? -3.761 -23.341 -2.092 1.00 82.44 190 GLU A N 1
ATOM 1524 C CA . GLU A 1 190 ? -2.968 -24.370 -1.410 1.00 82.44 190 GLU A CA 1
ATOM 1525 C C . GLU A 1 190 ? -1.467 -24.076 -1.523 1.00 82.44 190 GLU A C 1
ATOM 1527 O O . GLU A 1 190 ? -0.736 -24.127 -0.529 1.00 82.44 190 GLU A O 1
ATOM 1532 N N . THR A 1 191 ? -1.023 -23.699 -2.720 1.00 76.94 191 THR A N 1
ATOM 1533 C CA . THR A 1 191 ? 0.350 -23.274 -2.995 1.00 76.94 191 THR A CA 1
ATOM 1534 C C . THR A 1 191 ? 0.734 -22.070 -2.138 1.00 76.94 191 THR A C 1
ATOM 1536 O O . THR A 1 191 ? 1.764 -22.091 -1.457 1.00 76.94 191 THR A O 1
ATOM 1539 N N . LEU A 1 192 ? -0.132 -21.056 -2.069 1.00 78.06 192 LEU A N 1
ATOM 1540 C CA . LEU A 1 192 ? 0.112 -19.875 -1.246 1.00 78.06 192 LEU A CA 1
ATOM 1541 C C . LEU A 1 192 ? 0.213 -20.209 0.252 1.00 78.06 192 LEU A C 1
ATOM 1543 O O . LEU A 1 192 ? 1.141 -19.764 0.930 1.00 78.06 192 LEU A O 1
ATOM 1547 N N . MET A 1 193 ? -0.699 -21.030 0.778 1.00 80.12 193 MET A N 1
ATOM 1548 C CA . MET A 1 193 ? -0.692 -21.422 2.192 1.00 80.12 193 MET A CA 1
ATOM 1549 C C . MET A 1 193 ? 0.548 -22.236 2.576 1.00 80.12 193 MET A C 1
ATOM 1551 O O . MET A 1 193 ? 1.074 -22.050 3.679 1.00 80.12 193 MET A O 1
ATOM 1555 N N . LYS A 1 194 ? 1.052 -23.097 1.678 1.00 75.00 194 LYS A N 1
ATOM 1556 C CA . LYS A 1 194 ? 2.318 -23.819 1.881 1.00 75.00 194 LYS A CA 1
ATOM 1557 C C . LYS A 1 194 ? 3.485 -22.848 2.046 1.00 75.00 194 LYS A C 1
ATOM 1559 O O . LYS A 1 194 ? 4.282 -23.041 2.960 1.00 75.00 194 LYS A O 1
ATOM 1564 N N . TYR A 1 195 ? 3.560 -21.768 1.263 1.00 70.50 195 TYR A N 1
ATOM 1565 C CA . TYR A 1 195 ? 4.678 -20.820 1.375 1.00 70.50 195 TYR A CA 1
ATOM 1566 C C . TYR A 1 195 ? 4.819 -20.202 2.755 1.00 70.50 195 TYR A C 1
ATOM 1568 O O . TYR A 1 195 ? 5.930 -20.168 3.276 1.00 70.50 195 TYR A O 1
ATOM 1576 N N . ILE A 1 196 ? 3.718 -19.799 3.392 1.00 71.62 196 ILE A N 1
ATOM 1577 C CA . ILE A 1 196 ? 3.766 -19.214 4.742 1.00 71.62 196 ILE A CA 1
ATOM 1578 C C . ILE A 1 196 ? 4.417 -20.152 5.762 1.00 71.62 196 ILE A C 1
ATOM 1580 O O . ILE A 1 196 ? 5.034 -19.677 6.718 1.00 71.62 196 ILE A O 1
ATOM 1584 N N . GLN A 1 197 ? 4.285 -21.469 5.580 1.00 66.94 197 GLN A N 1
ATOM 1585 C CA . GLN A 1 197 ? 4.890 -22.451 6.478 1.00 66.94 197 GLN A CA 1
ATOM 1586 C C . GLN A 1 197 ? 6.418 -22.489 6.349 1.00 66.94 197 GLN A C 1
ATOM 1588 O O . GLN A 1 197 ? 7.094 -22.754 7.340 1.00 66.94 197 GLN A O 1
ATOM 1593 N N . PHE A 1 198 ? 6.951 -22.189 5.163 1.00 60.72 198 PHE A N 1
ATOM 1594 C CA . PHE A 1 198 ? 8.376 -22.288 4.841 1.00 60.72 198 PHE A CA 1
ATOM 1595 C C . PHE A 1 198 ? 9.116 -20.947 4.853 1.00 60.72 198 PHE A C 1
ATOM 1597 O O . PHE A 1 198 ? 10.340 -20.934 4.931 1.00 60.72 198 PHE A O 1
ATOM 1604 N N . THR A 1 199 ? 8.420 -19.809 4.786 1.00 61.47 199 THR A N 1
ATOM 1605 C CA . THR A 1 199 ? 9.088 -18.505 4.857 1.00 61.47 199 THR A CA 1
ATOM 1606 C C . THR A 1 199 ? 9.605 -18.275 6.276 1.00 61.47 199 THR A C 1
ATOM 1608 O O . THR A 1 199 ? 8.813 -18.187 7.211 1.00 61.47 199 THR A O 1
ATOM 1611 N N . GLU A 1 200 ? 10.909 -18.125 6.487 1.00 53.88 200 GLU A N 1
ATOM 1612 C CA . GLU A 1 200 ? 11.468 -17.660 7.762 1.00 53.88 200 GLU A CA 1
ATOM 1613 C C . GLU A 1 200 ? 11.708 -16.147 7.688 1.00 53.88 200 GLU A C 1
ATOM 1615 O O . GLU A 1 200 ? 12.581 -15.672 6.974 1.00 53.88 200 GLU A O 1
ATOM 1620 N N . GLY A 1 201 ? 10.882 -15.361 8.387 1.00 58.00 201 GLY A N 1
ATOM 1621 C CA . GLY A 1 201 ? 11.007 -13.900 8.404 1.00 58.00 201 GLY A CA 1
ATOM 1622 C C . GLY A 1 201 ? 9.668 -13.188 8.576 1.00 58.00 201 GLY A C 1
ATOM 1623 O O . GLY A 1 201 ? 8.708 -13.446 7.851 1.00 58.00 201 GLY A O 1
ATOM 1624 N N . ARG A 1 202 ? 9.586 -12.269 9.547 1.00 58.69 202 ARG A N 1
ATOM 1625 C CA . ARG A 1 202 ? 8.340 -11.555 9.890 1.00 58.69 202 ARG A CA 1
ATOM 1626 C C . ARG A 1 202 ? 7.790 -10.727 8.722 1.00 58.69 202 ARG A C 1
ATOM 1628 O O . ARG A 1 202 ? 6.580 -10.698 8.529 1.00 58.69 202 ARG A O 1
ATOM 1635 N N . ASN A 1 203 ? 8.673 -10.083 7.957 1.00 58.84 203 ASN A N 1
ATOM 1636 C CA . ASN A 1 203 ? 8.295 -9.134 6.906 1.00 58.84 203 ASN A CA 1
ATOM 1637 C C . ASN A 1 203 ? 7.889 -9.829 5.602 1.00 58.84 203 ASN A C 1
ATOM 1639 O O . ASN A 1 203 ? 6.846 -9.494 5.050 1.00 58.84 203 ASN A O 1
ATOM 1643 N N . ALA A 1 204 ? 8.641 -10.843 5.161 1.00 59.84 204 ALA A N 1
ATOM 1644 C CA . ALA A 1 204 ? 8.286 -11.628 3.979 1.00 59.84 204 ALA A CA 1
ATOM 1645 C C . ALA A 1 204 ? 6.924 -12.322 4.172 1.00 59.84 204 ALA A C 1
ATOM 1647 O O . ALA A 1 204 ? 6.026 -12.176 3.344 1.00 59.84 204 ALA A O 1
ATOM 1648 N N . ARG A 1 205 ? 6.696 -12.951 5.341 1.00 69.00 205 ARG A N 1
ATOM 1649 C CA . ARG A 1 205 ? 5.379 -13.512 5.702 1.00 69.00 205 ARG A CA 1
ATOM 1650 C C . ARG A 1 205 ? 4.254 -12.479 5.627 1.00 69.00 205 ARG A C 1
ATOM 1652 O O . ARG A 1 205 ? 3.139 -12.837 5.268 1.00 69.00 205 ARG A O 1
ATOM 1659 N N . TRP A 1 206 ? 4.512 -11.217 5.976 1.00 71.12 206 TRP A N 1
ATOM 1660 C CA . TRP A 1 206 ? 3.470 -10.192 6.043 1.00 71.12 206 TRP A CA 1
ATOM 1661 C C . TRP A 1 206 ? 2.861 -9.862 4.670 1.00 71.12 206 TRP A C 1
ATOM 1663 O O . TRP A 1 206 ? 1.638 -9.770 4.574 1.00 71.12 206 TRP A O 1
ATOM 1673 N N . HIS A 1 207 ? 3.667 -9.756 3.608 1.00 70.06 207 HIS A N 1
ATOM 1674 C CA . HIS A 1 207 ? 3.160 -9.505 2.249 1.00 70.06 207 HIS A CA 1
ATOM 1675 C C . HIS A 1 207 ? 2.388 -10.706 1.686 1.00 70.06 207 HIS A C 1
ATOM 1677 O O . HIS A 1 207 ? 1.273 -10.547 1.185 1.00 70.06 207 HIS A O 1
ATOM 1683 N N . PHE A 1 208 ? 2.906 -11.927 1.859 1.00 74.88 208 PHE A N 1
ATOM 1684 C CA . PHE A 1 208 ? 2.190 -13.137 1.431 1.00 74.88 208 PHE A CA 1
ATOM 1685 C C . PHE A 1 208 ? 0.857 -13.316 2.150 1.00 74.88 208 PHE A C 1
ATOM 1687 O O . PHE A 1 208 ? -0.120 -13.735 1.537 1.00 74.88 208 PHE A O 1
ATOM 1694 N N . MET A 1 209 ? 0.779 -12.944 3.427 1.00 80.38 209 MET A N 1
ATOM 1695 C CA . MET A 1 209 ? -0.481 -12.957 4.169 1.00 80.38 209 MET A CA 1
ATOM 1696 C C . MET A 1 209 ? -1.524 -12.019 3.573 1.00 80.38 209 MET A C 1
ATOM 1698 O O . MET A 1 209 ? -2.693 -12.390 3.513 1.00 80.38 209 MET A O 1
ATOM 1702 N N . ASN A 1 210 ? -1.126 -10.834 3.097 1.00 80.94 210 ASN A N 1
ATOM 1703 C CA . ASN A 1 210 ? -2.051 -9.931 2.409 1.00 80.94 210 ASN A CA 1
ATOM 1704 C C . ASN A 1 210 ? -2.569 -10.555 1.112 1.00 80.94 210 ASN A C 1
ATOM 1706 O O . ASN A 1 210 ? -3.754 -10.426 0.809 1.00 80.94 210 ASN A O 1
ATOM 1710 N N . ARG A 1 211 ? -1.714 -11.277 0.378 1.00 80.44 211 ARG A N 1
ATOM 1711 C CA . ARG A 1 211 ? -2.131 -11.998 -0.828 1.00 80.44 211 ARG A CA 1
ATOM 1712 C C . ARG A 1 211 ? -3.080 -13.149 -0.507 1.00 80.44 211 ARG A C 1
ATOM 1714 O O . ARG A 1 211 ? -4.117 -13.286 -1.147 1.00 80.44 211 ARG A O 1
ATOM 1721 N N . ILE A 1 212 ? -2.753 -13.944 0.503 1.00 85.19 212 ILE A N 1
ATOM 1722 C CA . ILE A 1 212 ? -3.554 -15.091 0.942 1.00 85.19 212 ILE A CA 1
ATOM 1723 C C . ILE A 1 212 ? -4.917 -14.641 1.445 1.00 85.19 212 ILE A C 1
ATOM 1725 O O . ILE A 1 212 ? -5.919 -15.254 1.095 1.00 85.19 212 ILE A O 1
ATOM 1729 N N . ALA A 1 213 ? -4.984 -13.502 2.138 1.00 87.62 213 ALA A N 1
ATOM 1730 C CA . ALA A 1 213 ? -6.243 -12.882 2.535 1.00 87.62 213 ALA A CA 1
ATOM 1731 C C . ALA A 1 213 ? -7.204 -12.625 1.359 1.00 87.62 213 ALA A C 1
ATOM 1733 O O . ALA A 1 213 ? -8.399 -12.500 1.590 1.00 87.62 213 ALA A O 1
ATOM 1734 N N . GLN A 1 214 ? -6.719 -12.532 0.116 1.00 86.25 214 GLN A N 1
ATOM 1735 C CA . GLN A 1 214 ? -7.569 -12.319 -1.062 1.00 86.25 214 GLN A CA 1
ATOM 1736 C C . GLN A 1 214 ? -8.174 -13.610 -1.625 1.00 86.25 214 GLN A C 1
ATOM 1738 O O . GLN A 1 214 ? -9.099 -13.525 -2.427 1.00 86.25 214 GLN A O 1
ATOM 1743 N N . VAL A 1 215 ? -7.647 -14.781 -1.254 1.00 86.44 215 VAL A N 1
ATOM 1744 C CA . VAL A 1 215 ? -8.057 -16.078 -1.823 1.00 86.44 215 VAL A CA 1
ATOM 1745 C C . VAL A 1 215 ? -8.606 -17.062 -0.791 1.00 86.44 215 VAL A C 1
ATOM 1747 O O . VAL A 1 215 ? -9.231 -18.039 -1.186 1.00 86.44 215 VAL A O 1
ATOM 1750 N N . ILE A 1 216 ? -8.370 -16.830 0.503 1.00 89.75 216 ILE A N 1
ATOM 1751 C CA . ILE A 1 216 ? -8.955 -17.630 1.588 1.00 89.75 216 ILE A CA 1
ATOM 1752 C C . ILE A 1 216 ? -10.423 -17.286 1.814 1.00 89.75 216 ILE A C 1
ATOM 1754 O O . ILE A 1 216 ? -10.867 -16.165 1.549 1.00 89.75 216 ILE A O 1
ATOM 1758 N N . ASP A 1 217 ? -11.145 -18.251 2.364 1.00 93.06 217 ASP A N 1
ATOM 1759 C CA . ASP A 1 217 ? -12.576 -18.180 2.629 1.00 93.06 217 ASP A CA 1
ATOM 1760 C C . ASP A 1 217 ? -12.913 -18.680 4.048 1.00 93.06 217 ASP A C 1
ATOM 1762 O O . ASP A 1 217 ? -12.030 -18.935 4.872 1.00 93.06 217 ASP A O 1
ATOM 1766 N N . GLU A 1 218 ? -14.206 -18.778 4.362 1.00 93.38 218 GLU A N 1
ATOM 1767 C CA . GLU A 1 218 ? -14.696 -19.197 5.681 1.00 93.38 218 GLU A CA 1
ATOM 1768 C C . GLU A 1 218 ? -14.225 -20.617 6.070 1.00 93.38 218 GLU A C 1
ATOM 1770 O O . GLU A 1 218 ? -14.028 -20.903 7.251 1.00 93.38 218 GLU A O 1
ATOM 1775 N N . SER A 1 219 ? -13.962 -21.505 5.103 1.00 94.50 219 SER A N 1
ATOM 1776 C CA . SER A 1 219 ? -13.463 -22.860 5.384 1.00 94.50 219 SER A CA 1
ATOM 1777 C C . SER A 1 219 ? -12.029 -22.878 5.932 1.00 94.50 219 SER A C 1
ATOM 1779 O O . SER A 1 219 ? -11.644 -23.830 6.609 1.00 94.50 219 SER A O 1
ATOM 1781 N N . ASP A 1 220 ? -11.258 -21.801 5.744 1.00 93.00 220 ASP A N 1
ATOM 1782 C CA . ASP A 1 220 ? -9.869 -21.674 6.205 1.00 93.00 220 ASP A CA 1
ATOM 1783 C C . ASP A 1 220 ? -9.756 -21.141 7.652 1.00 93.00 220 ASP A C 1
ATOM 1785 O O . ASP A 1 220 ? -8.746 -20.539 8.043 1.00 93.00 220 ASP A O 1
ATOM 1789 N N . ARG A 1 221 ? -10.795 -21.351 8.471 1.00 94.25 221 ARG A N 1
ATOM 1790 C CA . ARG A 1 221 ? -10.932 -20.827 9.842 1.00 94.25 221 ARG A CA 1
ATOM 1791 C C . ARG A 1 221 ? -9.680 -20.995 10.699 1.00 94.25 221 ARG A C 1
ATOM 1793 O O . ARG A 1 221 ? -9.189 -20.020 11.271 1.00 94.25 221 ARG A O 1
ATOM 1800 N N . ASP A 1 222 ? -9.147 -22.209 10.793 1.00 93.44 222 ASP A N 1
ATOM 1801 C CA . ASP A 1 222 ? -8.021 -22.506 11.686 1.00 93.44 222 ASP A CA 1
ATOM 1802 C C . ASP A 1 222 ? -6.750 -21.760 11.268 1.00 93.44 222 ASP A C 1
ATOM 1804 O O . ASP A 1 222 ? -5.981 -21.286 12.111 1.00 93.44 222 ASP A O 1
ATOM 1808 N N . PHE A 1 223 ? -6.552 -21.590 9.960 1.00 90.75 223 PHE A N 1
ATOM 1809 C CA . PHE A 1 223 ? -5.452 -20.802 9.429 1.00 90.75 223 PHE A CA 1
ATOM 1810 C C . PHE A 1 223 ? -5.612 -19.316 9.769 1.00 90.75 223 PHE A C 1
ATOM 1812 O O . PHE A 1 223 ? -4.646 -18.687 10.213 1.00 90.75 223 PHE A O 1
ATOM 1819 N N . ILE A 1 224 ? -6.819 -18.765 9.604 1.00 92.81 224 ILE A N 1
ATOM 1820 C CA . ILE A 1 224 ? -7.132 -17.365 9.921 1.00 92.81 224 ILE A CA 1
ATOM 1821 C C . ILE A 1 224 ? -6.907 -17.093 11.412 1.00 92.81 224 ILE A C 1
ATOM 1823 O O . ILE A 1 224 ? -6.213 -16.140 11.768 1.00 92.81 224 ILE A O 1
ATOM 1827 N N . ILE A 1 225 ? -7.420 -17.962 12.288 1.00 93.06 225 ILE A N 1
ATOM 1828 C CA . ILE A 1 225 ? -7.274 -17.834 13.744 1.00 93.06 225 ILE A CA 1
ATOM 1829 C C . ILE A 1 225 ? -5.800 -17.923 14.157 1.00 93.06 225 ILE A C 1
ATOM 1831 O O . ILE A 1 225 ? -5.308 -17.047 14.872 1.00 93.06 225 ILE A O 1
ATOM 1835 N N . LYS A 1 226 ? -5.061 -18.928 13.664 1.00 90.69 226 LYS A N 1
ATOM 1836 C CA . LYS A 1 226 ? -3.626 -19.106 13.958 1.00 90.69 226 LYS A CA 1
ATOM 1837 C C . LYS A 1 226 ? -2.801 -17.866 13.606 1.00 90.69 226 LYS A C 1
ATOM 1839 O O . LYS A 1 226 ? -1.812 -17.563 14.273 1.00 90.69 226 LYS A O 1
ATOM 1844 N N . ASN A 1 227 ? -3.201 -17.158 12.555 1.00 88.44 227 ASN A N 1
ATOM 1845 C CA . ASN A 1 227 ? -2.457 -16.043 11.988 1.00 88.44 227 ASN A CA 1
ATOM 1846 C C . ASN A 1 227 ? -3.038 -14.661 12.305 1.00 88.44 227 ASN A C 1
ATOM 1848 O O . ASN A 1 227 ? -2.472 -13.652 11.879 1.00 88.44 227 ASN A O 1
ATOM 1852 N N . PHE A 1 228 ? -4.099 -14.600 13.110 1.00 90.62 228 PHE A N 1
ATOM 1853 C CA . PHE A 1 228 ? -4.809 -13.376 13.476 1.00 90.62 228 PHE A CA 1
ATOM 1854 C C . PHE A 1 228 ? -3.878 -12.271 14.003 1.00 90.62 228 PHE A C 1
ATOM 1856 O O . PHE A 1 228 ? -3.943 -11.116 13.586 1.00 90.62 228 PHE A O 1
ATOM 1863 N N . TRP A 1 229 ? -2.945 -12.616 14.891 1.00 87.06 229 TRP A N 1
ATOM 1864 C CA . TRP A 1 229 ? -2.031 -11.637 15.492 1.00 87.06 229 TRP A CA 1
ATOM 1865 C C . TRP A 1 229 ? -0.826 -11.274 14.615 1.00 87.06 229 TRP A C 1
ATOM 1867 O O . TRP A 1 229 ? -0.093 -10.343 14.949 1.00 87.06 229 TRP A O 1
ATOM 1877 N N . ASN A 1 230 ? -0.613 -11.983 13.505 1.00 83.25 230 ASN A N 1
ATOM 1878 C CA . ASN A 1 230 ? 0.574 -11.827 12.664 1.00 83.25 230 ASN A CA 1
ATOM 1879 C C . ASN A 1 230 ? 0.364 -10.840 11.507 1.00 83.25 230 ASN A C 1
ATOM 1881 O O . ASN A 1 230 ? 1.345 -10.326 10.968 1.00 83.25 230 ASN A O 1
ATOM 1885 N N . ASN A 1 231 ? -0.884 -10.573 11.106 1.00 85.94 231 ASN A N 1
ATOM 1886 C CA . ASN A 1 231 ? -1.187 -9.756 9.933 1.00 85.94 231 ASN A CA 1
ATOM 1887 C C . ASN A 1 231 ? -2.578 -9.087 10.027 1.00 85.94 231 ASN A C 1
ATOM 1889 O O . ASN A 1 231 ? -3.543 -9.705 10.466 1.00 85.94 231 ASN A O 1
ATOM 1893 N N . GLN A 1 232 ? -2.690 -7.827 9.587 1.00 86.19 232 GLN A N 1
ATOM 1894 C CA . GLN A 1 232 ? -3.945 -7.055 9.637 1.00 86.19 232 GLN A CA 1
ATOM 1895 C C . GLN A 1 232 ? -5.020 -7.595 8.686 1.00 86.19 232 GLN A C 1
ATOM 1897 O O . GLN A 1 232 ? -6.198 -7.601 9.025 1.00 86.19 232 GLN A O 1
ATOM 1902 N N . SER A 1 233 ? -4.638 -8.104 7.516 1.00 89.50 233 SER A N 1
ATOM 1903 C CA . SER A 1 233 ? -5.583 -8.717 6.579 1.00 89.50 233 SER A CA 1
ATOM 1904 C C . SER A 1 233 ? -6.217 -9.984 7.168 1.00 89.50 233 SER A C 1
ATOM 1906 O O . SER A 1 233 ? -7.405 -10.218 6.962 1.00 89.50 233 SER A O 1
ATOM 1908 N N . MET A 1 234 ? -5.485 -10.747 7.993 1.00 91.44 234 MET A N 1
ATOM 1909 C CA . MET A 1 234 ? -6.063 -11.863 8.762 1.00 91.44 234 MET A CA 1
ATOM 1910 C C . MET A 1 234 ? -7.063 -11.382 9.820 1.00 91.44 234 MET A C 1
ATOM 1912 O O . MET A 1 234 ? -8.101 -12.012 10.009 1.00 91.44 234 MET A O 1
ATOM 1916 N N . GLN A 1 235 ? -6.792 -10.250 10.481 1.00 91.62 235 GLN A N 1
ATOM 1917 C CA . GLN A 1 235 ? -7.741 -9.639 11.423 1.00 91.62 235 GLN A CA 1
ATOM 1918 C C . GLN A 1 235 ? -9.032 -9.247 10.707 1.00 91.62 235 GLN A C 1
ATOM 1920 O O . GLN A 1 235 ? -10.114 -9.590 11.174 1.00 91.62 235 GLN A O 1
ATOM 1925 N N . LYS A 1 236 ? -8.923 -8.612 9.535 1.00 91.75 236 LYS A N 1
ATOM 1926 C CA . LYS A 1 236 ? -10.076 -8.256 8.695 1.00 91.75 236 LYS A CA 1
ATOM 1927 C C . LYS A 1 236 ? -10.887 -9.481 8.295 1.00 91.75 236 LYS A C 1
ATOM 1929 O O . LYS A 1 236 ? -12.099 -9.460 8.469 1.00 91.75 236 LYS A O 1
ATOM 1934 N N . LYS A 1 237 ? -10.236 -10.565 7.858 1.00 93.69 237 LYS A N 1
ATOM 1935 C CA . LYS A 1 237 ? -10.918 -11.825 7.524 1.00 93.69 237 LYS A CA 1
ATOM 1936 C C . LYS A 1 237 ? -11.603 -12.479 8.722 1.00 93.69 237 LYS A C 1
ATOM 1938 O O . LYS A 1 237 ? -12.748 -12.899 8.610 1.00 93.69 237 LYS A O 1
ATOM 1943 N N . ALA A 1 238 ? -10.967 -12.495 9.891 1.00 94.31 238 ALA A N 1
ATOM 1944 C CA . ALA A 1 238 ? -11.609 -12.972 11.118 1.00 94.31 238 ALA A CA 1
ATOM 1945 C C . ALA A 1 238 ? -12.815 -12.110 11.539 1.00 94.31 238 ALA A C 1
ATOM 1947 O O . ALA A 1 238 ? -13.755 -12.615 12.157 1.00 94.31 238 ALA A O 1
ATOM 1948 N N . ILE A 1 239 ? -12.795 -10.810 11.236 1.00 92.44 239 ILE A N 1
ATOM 1949 C CA . ILE A 1 239 ? -13.936 -9.918 11.462 1.00 92.44 239 ILE A CA 1
ATOM 1950 C C . ILE A 1 239 ? -15.055 -10.226 10.464 1.00 92.44 239 ILE A C 1
ATOM 1952 O O . ILE A 1 239 ? -16.173 -10.498 10.895 1.00 92.44 239 ILE A O 1
ATOM 1956 N N . GLU A 1 240 ? -14.727 -10.257 9.170 1.00 93.81 240 GLU A N 1
ATOM 1957 C CA . GLU A 1 240 ? -15.632 -10.550 8.049 1.00 93.81 240 GLU A CA 1
ATOM 1958 C C . GLU A 1 240 ? -16.391 -11.870 8.250 1.00 93.81 240 GLU A C 1
ATOM 1960 O O . GLU A 1 240 ? -17.613 -11.891 8.146 1.00 93.81 240 GLU A O 1
ATOM 1965 N N . TYR A 1 241 ? -15.686 -12.942 8.623 1.00 95.12 241 TYR A N 1
ATOM 1966 C CA . TYR A 1 241 ? -16.267 -14.276 8.832 1.00 95.12 241 TYR A CA 1
ATOM 1967 C C . TYR A 1 241 ? -16.736 -14.540 10.270 1.00 95.12 241 TYR A C 1
ATOM 1969 O O . TYR A 1 241 ? -17.150 -15.643 10.607 1.00 95.12 241 TYR A O 1
ATOM 1977 N N . GLY A 1 242 ? -16.667 -13.555 11.170 1.00 93.00 242 GLY A N 1
ATOM 1978 C CA . GLY A 1 242 ? -17.178 -13.707 12.538 1.00 93.00 242 GLY A CA 1
ATOM 1979 C C . GLY A 1 242 ? -16.295 -14.501 13.517 1.00 93.00 242 GLY A C 1
ATOM 1980 O O . GLY A 1 242 ? -16.632 -14.567 14.700 1.00 93.00 242 GLY A O 1
ATOM 1981 N N . PHE A 1 243 ? -15.147 -15.037 13.093 1.00 94.94 243 PHE A N 1
ATOM 1982 C CA . PHE A 1 243 ? -14.216 -15.805 13.944 1.00 94.94 243 PHE A CA 1
ATOM 1983 C C . PHE A 1 243 ? -13.598 -14.990 15.085 1.00 94.94 243 PHE A C 1
ATOM 1985 O O . PHE A 1 243 ? -13.200 -15.538 16.113 1.00 94.94 243 PHE A O 1
ATOM 1992 N N . HIS A 1 244 ? -13.555 -13.663 14.947 1.00 91.62 244 HIS A N 1
ATOM 1993 C CA . HIS A 1 244 ? -13.090 -12.751 15.994 1.00 91.62 244 HIS A CA 1
ATOM 1994 C C . HIS A 1 244 ? -13.834 -12.920 17.331 1.00 91.62 244 HIS A C 1
ATOM 1996 O O . HIS A 1 244 ? -13.259 -12.615 18.374 1.00 91.62 244 HIS A O 1
ATOM 2002 N N . LYS A 1 245 ? -15.084 -13.413 17.327 1.00 91.50 245 LYS A N 1
ATOM 2003 C CA . LYS A 1 245 ? -15.888 -13.622 18.545 1.00 91.50 245 LYS A CA 1
ATOM 2004 C C . LYS A 1 245 ? -15.226 -14.592 19.522 1.00 91.50 245 LYS A C 1
ATOM 2006 O O . LYS A 1 245 ? -15.298 -14.390 20.729 1.00 91.50 245 LYS A O 1
ATOM 2011 N N . GLU A 1 246 ? -14.534 -15.604 19.012 1.00 91.38 246 GLU A N 1
ATOM 2012 C CA . GLU A 1 246 ? -13.816 -16.584 19.833 1.00 91.38 246 GLU A CA 1
ATOM 2013 C C . GLU A 1 246 ? -12.522 -16.011 20.421 1.00 91.38 246 GLU A C 1
ATOM 2015 O O . GLU A 1 246 ? -12.083 -16.384 21.507 1.00 91.38 246 GLU A O 1
ATOM 2020 N N . LEU A 1 247 ? -11.922 -15.058 19.706 1.00 91.75 247 LEU A N 1
ATOM 2021 C CA . LEU A 1 247 ? -10.718 -14.345 20.118 1.00 91.75 247 LEU A CA 1
ATOM 2022 C C . LEU A 1 247 ? -11.032 -13.126 20.989 1.00 91.75 247 LEU A C 1
ATOM 2024 O O . LEU A 1 247 ? -10.111 -12.494 21.507 1.00 91.75 247 LEU A O 1
ATOM 2028 N N . LEU A 1 248 ? -12.313 -12.800 21.179 1.00 90.62 248 LEU A N 1
ATOM 2029 C CA . LEU A 1 248 ? -12.758 -11.572 21.825 1.00 90.62 248 LEU A CA 1
ATOM 2030 C C . LEU A 1 248 ? -12.130 -11.344 23.210 1.00 90.62 248 LEU A C 1
ATOM 2032 O O . LEU A 1 248 ? -11.685 -10.220 23.443 1.00 90.62 248 LEU A O 1
ATOM 2036 N N . PRO A 1 249 ? -11.991 -12.350 24.104 1.00 90.56 249 PRO A N 1
ATOM 2037 C CA . PRO A 1 249 ? -11.302 -12.152 25.380 1.00 90.56 249 PRO A CA 1
ATOM 2038 C C . PRO A 1 249 ? -9.846 -11.695 25.207 1.00 90.56 249 PRO A C 1
ATOM 2040 O O . PRO A 1 249 ? -9.421 -10.733 25.844 1.00 90.56 249 PRO A O 1
ATOM 2043 N N . GLN A 1 250 ? -9.106 -12.319 24.284 1.00 90.81 250 GLN A N 1
ATOM 2044 C CA . GLN A 1 250 ? -7.712 -11.964 23.991 1.00 90.81 250 GLN A CA 1
ATOM 2045 C C . GLN A 1 250 ? -7.611 -10.583 23.333 1.00 90.81 250 GLN A C 1
ATOM 2047 O O . GLN A 1 250 ? -6.680 -9.824 23.607 1.00 90.81 250 GLN A O 1
ATOM 2052 N N . ILE A 1 251 ? -8.569 -10.238 22.464 1.00 91.81 251 ILE A N 1
ATOM 2053 C CA . ILE A 1 251 ? -8.628 -8.916 21.836 1.00 91.81 251 ILE A CA 1
ATOM 2054 C C . ILE A 1 251 ? -8.883 -7.844 22.898 1.00 91.81 251 ILE A C 1
ATOM 2056 O O . ILE A 1 251 ? -8.145 -6.860 22.940 1.00 91.81 251 ILE A O 1
ATOM 2060 N N . LYS A 1 252 ? -9.866 -8.050 23.786 1.00 90.94 252 LYS A N 1
ATOM 2061 C CA . LYS A 1 252 ? -10.172 -7.139 24.899 1.00 90.94 252 LYS A CA 1
ATOM 2062 C C . LYS A 1 252 ? -8.941 -6.915 25.777 1.00 90.94 252 LYS A C 1
ATOM 2064 O O . LYS A 1 252 ? -8.601 -5.767 26.052 1.00 90.94 252 LYS A O 1
ATOM 2069 N N . GLU A 1 253 ? -8.238 -7.981 26.152 1.00 89.81 253 GLU A N 1
ATOM 2070 C CA . GLU A 1 253 ? -7.017 -7.899 26.961 1.00 89.81 253 GLU A CA 1
ATOM 2071 C C . GLU A 1 253 ? -5.920 -7.065 26.276 1.00 89.81 253 GLU A C 1
ATOM 2073 O O . GLU A 1 253 ? -5.384 -6.125 26.869 1.00 89.81 253 GLU A O 1
ATOM 2078 N N . ARG A 1 254 ? -5.618 -7.344 25.001 1.00 88.81 254 ARG A N 1
ATOM 2079 C CA . ARG A 1 254 ? -4.562 -6.624 24.271 1.00 88.81 254 ARG A CA 1
ATOM 2080 C C . ARG A 1 254 ? -4.911 -5.169 23.982 1.00 88.81 254 ARG A C 1
ATOM 2082 O O . ARG A 1 254 ? -4.040 -4.307 24.095 1.00 88.81 254 ARG A O 1
ATOM 2089 N N . VAL A 1 255 ? -6.162 -4.882 23.627 1.00 88.25 255 VAL A N 1
ATOM 2090 C CA . VAL A 1 255 ? -6.630 -3.508 23.395 1.00 88.25 255 VAL A CA 1
ATOM 2091 C C . VAL A 1 255 ? -6.618 -2.711 24.700 1.00 88.25 255 VAL A C 1
ATOM 2093 O O . VAL A 1 255 ? -6.193 -1.557 24.695 1.00 88.25 255 VAL A O 1
ATOM 2096 N N . ARG A 1 256 ? -7.000 -3.322 25.831 1.00 85.69 256 ARG A N 1
ATOM 2097 C CA . ARG A 1 256 ? -6.917 -2.687 27.156 1.00 85.69 256 ARG A CA 1
ATOM 2098 C C . ARG A 1 256 ? -5.482 -2.297 27.515 1.00 85.69 256 ARG A C 1
ATOM 2100 O O . ARG A 1 256 ? -5.273 -1.222 28.074 1.00 85.69 256 ARG A O 1
ATOM 2107 N N . ALA A 1 257 ? -4.506 -3.136 27.168 1.00 83.50 257 ALA A N 1
ATOM 2108 C CA . ALA A 1 257 ? -3.092 -2.859 27.402 1.00 83.50 257 ALA A CA 1
ATOM 2109 C C . ALA A 1 257 ? -2.514 -1.796 26.447 1.00 83.50 257 ALA A C 1
ATOM 2111 O O . ALA A 1 257 ? -1.679 -0.994 26.865 1.00 83.50 257 ALA A O 1
ATOM 2112 N N . ASN A 1 258 ? -2.924 -1.787 25.170 1.00 81.25 258 ASN A N 1
ATOM 2113 C CA . ASN A 1 258 ? -2.375 -0.872 24.166 1.00 81.25 258 ASN A CA 1
ATOM 2114 C C . ASN A 1 258 ? -3.356 -0.561 23.019 1.00 81.25 258 ASN A C 1
ATOM 2116 O O . ASN A 1 258 ? -3.241 -1.073 21.901 1.00 81.25 258 ASN A O 1
ATOM 2120 N N . ILE A 1 259 ? -4.305 0.335 23.283 1.00 80.69 259 ILE A N 1
ATOM 2121 C CA . ILE A 1 259 ? -5.368 0.722 22.342 1.00 80.69 259 ILE A CA 1
ATOM 2122 C C . ILE A 1 259 ? -4.840 1.348 21.035 1.00 80.69 259 ILE A C 1
ATOM 2124 O O . ILE A 1 259 ? -5.461 1.219 19.978 1.00 80.69 259 ILE A O 1
ATOM 2128 N N . LEU A 1 260 ? -3.670 1.998 21.082 1.00 78.69 260 LEU A N 1
ATOM 2129 C CA . LEU A 1 260 ? -3.067 2.702 19.943 1.00 78.69 260 LEU A CA 1
ATOM 2130 C C . LEU A 1 260 ? -2.360 1.767 18.961 1.00 78.69 260 LEU A C 1
ATOM 2132 O O . LEU A 1 260 ? -2.116 2.149 17.815 1.00 78.69 260 LEU A O 1
ATOM 2136 N N . GLN A 1 261 ? -2.002 0.564 19.412 1.00 79.50 261 GLN A N 1
ATOM 2137 C CA . GLN A 1 261 ? -1.335 -0.440 18.588 1.00 79.50 261 GLN A CA 1
ATOM 2138 C C . GLN A 1 261 ? -2.314 -1.186 17.673 1.00 79.50 261 GLN A C 1
ATOM 2140 O O . GLN A 1 261 ? -1.897 -1.700 16.636 1.00 79.50 261 GLN A O 1
ATOM 2145 N N . TYR A 1 262 ? -3.608 -1.208 18.015 1.00 79.88 262 TYR A N 1
ATOM 2146 C CA . TYR A 1 262 ? -4.622 -1.978 17.291 1.00 79.88 262 TYR A CA 1
ATOM 2147 C C . TYR A 1 262 ? -5.866 -1.148 16.905 1.00 79.88 262 TYR A C 1
ATOM 2149 O O . TYR A 1 262 ? -6.962 -1.487 17.340 1.00 79.88 262 TYR A O 1
ATOM 2157 N N . PRO A 1 263 ? -5.759 -0.091 16.072 1.00 77.25 263 PRO A N 1
ATOM 2158 C CA . PRO A 1 263 ? -6.880 0.809 15.747 1.00 77.25 263 PRO A CA 1
ATOM 2159 C C . PRO A 1 263 ? -8.180 0.123 15.288 1.00 77.25 263 PRO A C 1
ATOM 2161 O O . PRO A 1 263 ? -9.276 0.475 15.733 1.00 77.25 263 PRO A O 1
ATOM 2164 N N . GLU A 1 264 ? -8.065 -0.875 14.409 1.00 78.56 264 GLU A N 1
ATOM 2165 C CA . GLU A 1 264 ? -9.219 -1.600 13.863 1.00 78.56 264 GLU A CA 1
ATOM 2166 C C . GLU A 1 264 ? -9.885 -2.477 14.935 1.00 78.56 264 GLU A C 1
ATOM 2168 O O . GLU A 1 264 ? -11.101 -2.421 15.118 1.00 78.56 264 GLU A O 1
ATOM 2173 N N . LEU A 1 265 ? -9.088 -3.216 15.717 1.00 86.12 265 LEU A N 1
ATOM 2174 C CA . LEU A 1 265 ? -9.593 -4.053 16.810 1.00 86.12 265 LEU A CA 1
ATOM 2175 C C . LEU A 1 265 ? -10.170 -3.218 17.952 1.00 86.12 265 LEU A C 1
ATOM 2177 O O . LEU A 1 265 ? -11.176 -3.594 18.540 1.00 86.12 265 LEU A O 1
ATOM 2181 N N . THR A 1 266 ? -9.571 -2.063 18.231 1.00 85.75 266 THR A N 1
ATOM 2182 C CA . THR A 1 266 ? -10.081 -1.080 19.186 1.00 85.75 266 THR A CA 1
ATOM 2183 C C . THR A 1 266 ? -11.511 -0.685 18.844 1.00 85.75 266 THR A C 1
ATOM 2185 O O . THR A 1 266 ? -12.378 -0.703 19.712 1.00 85.75 266 THR A O 1
ATOM 2188 N N . THR A 1 267 ? -11.787 -0.387 17.574 1.00 81.50 267 THR A N 1
ATOM 2189 C CA . THR A 1 267 ? -13.142 -0.029 17.130 1.00 81.50 267 THR A CA 1
ATOM 2190 C C . THR A 1 267 ? -14.138 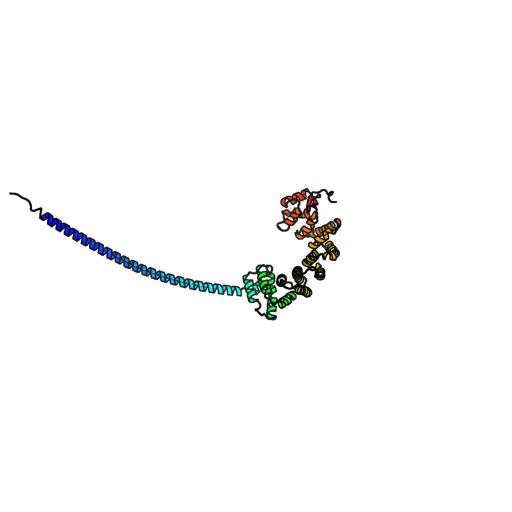-1.170 17.340 1.00 81.50 267 THR A C 1
ATOM 2192 O O . THR A 1 267 ? -15.298 -0.911 17.648 1.00 81.50 267 THR A O 1
ATOM 2195 N N . LEU A 1 268 ? -13.688 -2.417 17.191 1.00 84.25 268 LEU A N 1
ATOM 2196 C CA . LEU A 1 268 ? -14.513 -3.604 17.397 1.00 84.25 268 LEU A CA 1
ATOM 2197 C C . LEU A 1 268 ? -14.865 -3.816 18.878 1.00 84.25 268 LEU A C 1
ATOM 2199 O O . LEU A 1 268 ? -16.007 -4.142 19.182 1.00 84.25 268 LEU A O 1
ATOM 2203 N N . VAL A 1 269 ? -13.904 -3.654 19.794 1.00 88.00 269 VAL A N 1
ATOM 2204 C CA . VAL A 1 269 ? -14.104 -4.014 21.211 1.00 88.00 269 VAL A CA 1
ATOM 2205 C C . VAL A 1 269 ? -14.469 -2.850 22.117 1.00 88.00 269 VAL A C 1
ATOM 2207 O O . VAL A 1 269 ? -14.967 -3.090 23.208 1.00 88.00 269 VAL A O 1
ATOM 2210 N N . LEU A 1 270 ? -14.255 -1.598 21.709 1.00 84.56 270 LEU A N 1
ATOM 2211 C CA . LEU A 1 270 ? -14.648 -0.449 22.527 1.00 84.56 270 LEU A CA 1
ATOM 2212 C C . LEU A 1 270 ? -16.131 -0.466 22.930 1.00 84.56 270 LEU A C 1
ATOM 2214 O O . LEU A 1 270 ? -16.389 -0.211 24.101 1.00 84.56 270 LEU A O 1
ATOM 2218 N N . PRO A 1 271 ? -17.103 -0.801 22.054 1.00 84.12 271 PRO A N 1
ATOM 2219 C CA . PRO A 1 271 ? -18.517 -0.876 22.436 1.00 84.12 271 PRO A CA 1
ATOM 2220 C C . PRO A 1 271 ? -18.826 -1.880 23.553 1.00 84.12 271 PRO A C 1
ATOM 2222 O O . PRO A 1 271 ? -19.833 -1.729 24.235 1.00 84.12 271 PRO A O 1
ATOM 2225 N N . GLU A 1 272 ? -17.956 -2.867 23.747 1.00 84.50 272 GLU A N 1
ATOM 2226 C CA . GLU A 1 272 ? -18.133 -3.975 24.683 1.00 84.50 272 GLU A CA 1
ATOM 2227 C C . GLU A 1 272 ? -17.691 -3.670 26.122 1.00 84.50 272 GLU A C 1
ATOM 2229 O O . GLU A 1 272 ? -17.874 -4.505 27.009 1.00 84.50 272 GLU A O 1
ATOM 2234 N N . PHE A 1 273 ? -17.043 -2.527 26.342 1.00 86.44 273 PHE A N 1
ATOM 2235 C CA . PHE A 1 273 ? -16.628 -2.057 27.663 1.00 86.44 273 PHE A CA 1
ATOM 2236 C C . PHE A 1 273 ? -17.687 -1.122 28.261 1.00 86.44 273 PHE A C 1
ATOM 2238 O O . PHE A 1 273 ? -18.498 -0.544 27.530 1.00 86.44 273 PHE A O 1
ATOM 2245 N N . THR A 1 274 ? -17.680 -0.931 29.581 1.00 88.12 274 THR A N 1
ATOM 2246 C CA . THR A 1 274 ? -18.503 0.120 30.204 1.00 88.12 274 THR A CA 1
ATOM 2247 C C . THR A 1 274 ? -17.989 1.508 29.808 1.00 88.12 274 THR A C 1
ATOM 2249 O O . THR A 1 274 ? -16.851 1.664 29.364 1.00 88.12 274 THR A O 1
ATOM 2252 N N . GLU A 1 275 ? -18.809 2.550 29.948 1.00 83.25 275 GLU A N 1
ATOM 2253 C CA . GLU A 1 275 ? -18.367 3.926 29.658 1.00 83.25 275 GLU A CA 1
ATOM 2254 C C . GLU A 1 275 ? -17.186 4.361 30.535 1.00 83.25 275 GLU A C 1
ATOM 2256 O O . GLU A 1 275 ? -16.283 5.056 30.074 1.00 83.25 275 GLU A O 1
ATOM 2261 N N . GLU A 1 276 ? -17.147 3.895 31.780 1.00 85.94 276 GLU A N 1
ATOM 2262 C CA . GLU A 1 276 ? -16.045 4.138 32.712 1.00 85.94 276 GLU A CA 1
ATOM 2263 C C . GLU A 1 276 ? -14.748 3.490 32.215 1.00 85.94 276 GLU A C 1
ATOM 2265 O O . GLU A 1 276 ? -13.713 4.153 32.138 1.00 85.94 276 GLU A O 1
ATOM 2270 N N . GLU A 1 277 ? -14.808 2.222 31.797 1.00 88.38 277 GLU A N 1
ATOM 2271 C CA . GLU A 1 277 ? -13.663 1.502 31.235 1.00 88.38 277 GLU A CA 1
ATOM 2272 C C . GLU A 1 277 ? -13.171 2.134 29.927 1.00 88.38 277 GLU A C 1
ATOM 2274 O O . GLU A 1 277 ? -11.963 2.285 29.728 1.00 88.38 277 GLU A O 1
ATOM 2279 N N . LYS A 1 278 ? -14.090 2.541 29.039 1.00 88.00 278 LYS A N 1
ATOM 2280 C CA . LYS A 1 278 ? -13.739 3.245 27.795 1.00 88.00 278 LYS A CA 1
ATOM 2281 C C . LYS A 1 278 ? -13.005 4.545 28.098 1.00 88.00 278 LYS A C 1
ATOM 2283 O O . LYS A 1 278 ? -11.958 4.799 27.503 1.00 88.00 278 LYS A O 1
ATOM 2288 N N . ASN A 1 279 ? -13.527 5.348 29.025 1.00 85.75 279 ASN A N 1
ATOM 2289 C CA . ASN A 1 279 ? -12.931 6.628 29.399 1.00 85.75 279 ASN A CA 1
ATOM 2290 C C . ASN A 1 279 ? -11.554 6.458 30.056 1.00 85.75 279 ASN A C 1
ATOM 2292 O O . ASN A 1 279 ? -10.636 7.199 29.710 1.00 85.75 279 ASN A O 1
ATOM 2296 N N . ASP A 1 280 ? -11.374 5.459 30.925 1.00 88.81 280 ASP A N 1
ATOM 2297 C CA . ASP A 1 280 ? -10.068 5.105 31.502 1.00 88.81 280 ASP A CA 1
ATOM 2298 C C . ASP A 1 280 ? -9.058 4.704 30.411 1.00 88.81 280 ASP A C 1
ATOM 2300 O O . ASP A 1 280 ? -7.940 5.225 30.343 1.00 88.81 280 ASP A O 1
ATOM 2304 N N . MET A 1 281 ? -9.463 3.826 29.491 1.00 89.31 281 MET A N 1
ATOM 2305 C CA . MET A 1 281 ? -8.608 3.371 28.393 1.00 89.31 281 MET A CA 1
ATOM 2306 C C . MET A 1 281 ? -8.213 4.507 27.441 1.00 89.31 281 MET A C 1
ATOM 2308 O O . MET A 1 281 ? -7.033 4.639 27.100 1.00 89.31 281 MET A O 1
ATOM 2312 N N . LEU A 1 282 ? -9.177 5.332 27.021 1.00 89.44 282 LEU A N 1
ATOM 2313 C CA . LEU A 1 282 ? -8.931 6.494 26.166 1.00 89.44 282 LEU A CA 1
ATOM 2314 C C . LEU A 1 282 ? -8.076 7.539 26.895 1.00 89.44 282 LEU A C 1
ATOM 2316 O O . LEU A 1 282 ? -7.151 8.078 26.293 1.00 89.44 282 LEU A O 1
ATOM 2320 N N . GLY A 1 283 ? -8.299 7.755 28.194 1.00 89.12 283 GLY A N 1
ATOM 2321 C CA . GLY A 1 283 ? -7.486 8.629 29.040 1.00 89.12 283 GLY A CA 1
ATOM 2322 C C . GLY A 1 283 ? -6.014 8.218 29.074 1.00 89.12 283 GLY A C 1
ATOM 2323 O O . GLY A 1 283 ? -5.145 9.009 28.706 1.00 89.12 283 GLY A O 1
ATOM 2324 N N . ARG A 1 284 ? -5.719 6.952 29.401 1.00 88.12 284 ARG A N 1
ATOM 2325 C CA . ARG A 1 284 ? -4.335 6.434 29.398 1.00 88.12 284 ARG A CA 1
ATOM 2326 C C . ARG A 1 284 ? -3.662 6.567 28.033 1.00 88.12 284 ARG A C 1
ATOM 2328 O O . ARG A 1 284 ? -2.487 6.918 27.936 1.00 88.12 284 ARG A O 1
ATOM 2335 N N . ALA A 1 285 ? -4.392 6.277 26.962 1.00 86.88 285 ALA A N 1
ATOM 2336 C CA . ALA A 1 285 ? -3.867 6.373 25.605 1.00 86.88 285 ALA A CA 1
ATOM 2337 C C . ALA A 1 285 ? -3.593 7.816 25.180 1.00 86.88 285 ALA A C 1
ATOM 2339 O O . ALA A 1 285 ? -2.589 8.101 24.523 1.00 86.88 285 ALA A O 1
ATOM 2340 N N . TRP A 1 286 ? -4.469 8.729 25.590 1.00 87.50 286 TRP A N 1
ATOM 2341 C CA . TRP A 1 286 ? -4.314 10.158 25.382 1.00 87.50 286 TRP A CA 1
ATOM 2342 C C . TRP A 1 286 ? -3.068 10.697 26.082 1.00 87.50 286 TRP A C 1
ATOM 2344 O O . TRP A 1 286 ? -2.274 11.403 25.462 1.00 87.50 286 TRP A O 1
ATOM 2354 N N . GLU A 1 287 ? -2.837 10.304 27.335 1.00 85.69 287 GLU A N 1
ATOM 2355 C CA . GLU A 1 287 ? -1.626 10.657 28.084 1.00 85.69 287 GLU A CA 1
ATOM 2356 C C . GLU A 1 287 ? -0.348 10.143 27.412 1.00 85.69 287 GLU A C 1
ATOM 2358 O O . GLU A 1 287 ? 0.662 10.849 27.372 1.00 85.69 287 GLU A O 1
ATOM 2363 N N . GLN A 1 288 ? -0.379 8.930 26.852 1.00 80.19 288 GLN A N 1
ATOM 2364 C CA . GLN A 1 288 ? 0.750 8.381 26.099 1.00 80.19 288 GLN A CA 1
ATOM 2365 C C . GLN A 1 288 ? 1.012 9.167 24.811 1.00 80.19 288 GLN A C 1
ATOM 2367 O O . GLN A 1 288 ? 2.165 9.460 24.501 1.00 80.19 288 GLN A O 1
ATOM 2372 N N . MET A 1 289 ? -0.034 9.536 24.066 1.00 77.88 289 MET A N 1
ATOM 2373 C CA . MET A 1 289 ? 0.110 10.280 22.812 1.00 77.88 289 MET A CA 1
ATOM 2374 C C . MET A 1 289 ? 0.537 11.726 23.000 1.00 77.88 289 MET A C 1
ATOM 2376 O O . MET A 1 289 ? 1.390 12.210 22.257 1.00 77.88 289 MET A O 1
ATOM 2380 N N . ASN A 1 290 ? -0.043 12.420 23.977 1.00 70.38 290 ASN A N 1
ATOM 2381 C CA . ASN A 1 290 ? 0.206 13.842 24.177 1.00 70.38 290 ASN A CA 1
ATOM 2382 C C . ASN A 1 290 ? 1.656 14.170 24.526 1.00 70.38 290 ASN A C 1
ATOM 2384 O O . ASN A 1 290 ? 2.069 15.307 24.325 1.00 70.38 290 ASN A O 1
ATOM 2388 N N . LYS A 1 291 ? 2.440 13.187 24.980 1.00 66.69 291 LYS A N 1
ATOM 2389 C CA . LYS A 1 291 ? 3.884 13.339 25.195 1.00 66.69 291 LYS A CA 1
ATOM 2390 C C . LYS A 1 291 ? 4.675 13.592 23.910 1.00 66.69 291 LYS A C 1
ATOM 2392 O O . LYS A 1 291 ? 5.764 14.145 23.991 1.00 66.69 291 LYS A O 1
ATOM 2397 N N . TYR A 1 292 ? 4.161 13.183 22.751 1.00 61.25 292 TYR A N 1
ATOM 2398 C CA . TYR A 1 292 ? 4.909 13.203 21.490 1.00 61.25 292 TYR A CA 1
ATOM 2399 C C . TYR A 1 292 ? 4.475 14.309 20.521 1.00 61.25 292 TYR A C 1
ATOM 2401 O O . TYR A 1 292 ? 5.047 14.394 19.445 1.00 61.25 292 TYR A O 1
ATOM 2409 N N . ASP A 1 293 ? 3.475 15.121 20.878 1.00 58.56 293 ASP A N 1
ATOM 2410 C CA . ASP A 1 293 ? 2.921 16.246 20.098 1.00 58.56 293 ASP A CA 1
ATOM 2411 C C . ASP A 1 293 ? 2.656 15.988 18.597 1.00 58.56 293 ASP A C 1
ATOM 2413 O O . ASP A 1 293 ? 2.676 16.890 17.766 1.00 58.56 293 ASP A O 1
ATOM 2417 N N . ILE A 1 294 ? 2.374 14.733 18.235 1.00 57.94 294 ILE A N 1
ATOM 2418 C CA . ILE A 1 294 ? 2.095 14.326 16.855 1.00 57.94 294 ILE A CA 1
ATOM 2419 C C . ILE A 1 294 ? 0.591 14.091 16.691 1.00 57.94 294 ILE A C 1
ATOM 2421 O O . ILE A 1 294 ? 0.016 13.158 17.263 1.00 57.94 294 ILE A O 1
ATOM 2425 N N . LEU A 1 295 ? -0.040 14.913 15.852 1.00 63.88 295 LEU A N 1
ATOM 2426 C CA . LEU A 1 295 ? -1.302 14.577 15.195 1.00 63.88 295 LEU A CA 1
ATOM 2427 C C . LEU A 1 295 ? -1.065 13.387 14.261 1.00 63.88 295 LEU A C 1
ATOM 2429 O O . LEU A 1 295 ? -0.241 13.450 13.355 1.00 63.88 295 LEU A O 1
ATOM 2433 N N . ASN A 1 296 ? -1.798 12.300 14.477 1.00 68.44 296 ASN A N 1
ATOM 2434 C CA . ASN A 1 296 ? -1.836 11.165 13.564 1.00 68.44 296 ASN A CA 1
ATOM 2435 C C . ASN A 1 296 ? -3.306 10.871 13.252 1.00 68.44 296 ASN A C 1
ATOM 2437 O O . ASN A 1 296 ? -4.048 10.487 14.158 1.00 68.44 296 ASN A O 1
ATOM 2441 N N . GLY A 1 297 ? -3.723 11.069 11.996 1.00 67.25 297 GLY A N 1
ATOM 2442 C CA . GLY A 1 297 ? -5.130 11.008 11.582 1.00 67.25 297 GLY A CA 1
ATOM 2443 C C . GLY A 1 297 ? -5.855 9.723 11.994 1.00 67.25 297 GLY A C 1
ATOM 2444 O O . GLY A 1 297 ? -6.945 9.791 12.559 1.00 67.25 297 GLY A O 1
ATOM 2445 N N . SER A 1 298 ? -5.224 8.553 11.834 1.00 67.50 298 SER A N 1
ATOM 2446 C CA . SER A 1 298 ? -5.855 7.273 12.195 1.00 67.50 298 SER A CA 1
ATOM 2447 C C . SER A 1 298 ? -6.039 7.104 13.704 1.00 67.50 298 SER A C 1
ATOM 2449 O O . SER A 1 298 ? -6.927 6.382 14.145 1.00 67.50 298 SER A O 1
ATOM 2451 N N . ARG A 1 299 ? -5.198 7.756 14.517 1.00 77.69 299 ARG A N 1
ATOM 2452 C CA . ARG A 1 299 ? -5.324 7.749 15.981 1.00 77.69 299 ARG A CA 1
ATOM 2453 C C . ARG A 1 299 ? -6.310 8.807 16.461 1.00 77.69 299 ARG A C 1
ATOM 2455 O O . ARG A 1 299 ? -7.056 8.537 17.394 1.00 77.69 299 ARG A O 1
ATOM 2462 N N . ALA A 1 300 ? -6.355 9.966 15.806 1.00 79.50 300 ALA A N 1
ATOM 2463 C CA . ALA A 1 300 ? -7.336 11.006 16.096 1.00 79.50 300 ALA A CA 1
ATOM 2464 C C . ALA A 1 300 ? -8.766 10.479 15.921 1.00 79.50 300 ALA A C 1
ATOM 2466 O O . ALA A 1 300 ? -9.606 10.685 16.796 1.00 79.50 300 ALA A O 1
ATOM 2467 N N . GLU A 1 301 ? -9.024 9.711 14.858 1.00 85.62 301 GLU A N 1
ATOM 2468 C CA . GLU A 1 301 ? -10.344 9.124 14.624 1.00 85.62 301 GLU A CA 1
ATOM 2469 C C . GLU A 1 301 ? -10.799 8.187 15.758 1.00 85.62 301 GLU A C 1
ATOM 2471 O O . GLU A 1 301 ? -11.980 8.201 16.102 1.00 85.62 301 GLU A O 1
ATOM 2476 N N . ILE A 1 302 ? -9.887 7.439 16.398 1.00 85.94 302 ILE A N 1
ATOM 2477 C CA . ILE A 1 302 ? -10.220 6.581 17.552 1.00 85.94 302 ILE A CA 1
ATOM 2478 C C . ILE A 1 302 ? -10.830 7.415 18.681 1.00 85.94 302 ILE A C 1
ATOM 2480 O O . ILE A 1 302 ? -11.864 7.039 19.227 1.00 85.94 302 ILE A O 1
ATOM 2484 N N . PHE A 1 303 ? -10.218 8.547 19.029 1.00 88.81 303 PHE A N 1
ATOM 2485 C CA . PHE A 1 303 ? -10.708 9.390 20.118 1.00 88.81 303 PHE A CA 1
ATOM 2486 C C . PHE A 1 303 ? -12.004 10.111 19.746 1.00 88.81 303 PHE A C 1
ATOM 2488 O O . PHE A 1 303 ? -12.962 10.095 20.518 1.00 88.81 303 PHE A O 1
ATOM 2495 N N . LEU A 1 304 ? -12.050 10.717 18.555 1.00 89.94 304 LEU A N 1
ATOM 2496 C CA . LEU A 1 304 ? -13.178 11.546 18.130 1.00 89.94 304 LEU A CA 1
ATOM 2497 C C . LEU A 1 304 ? -14.450 10.723 17.913 1.00 89.94 304 LEU A C 1
ATOM 2499 O O . LEU A 1 304 ? -15.508 11.098 18.409 1.00 89.94 304 LEU A O 1
ATOM 2503 N N . LYS A 1 305 ? -14.342 9.562 17.256 1.00 88.25 305 LYS A N 1
ATOM 2504 C CA . LYS A 1 305 ? -15.478 8.656 17.030 1.00 88.25 305 LYS A CA 1
ATOM 2505 C C . LYS A 1 305 ? -16.093 8.136 18.330 1.00 88.25 305 LYS A C 1
ATOM 2507 O O . LYS A 1 305 ? -17.279 7.821 18.360 1.00 88.25 305 LYS A O 1
ATOM 2512 N N . ASN A 1 306 ? -15.287 8.023 19.385 1.00 87.25 306 ASN A N 1
ATOM 2513 C CA . ASN A 1 306 ? -15.721 7.540 20.695 1.00 87.25 306 ASN A CA 1
ATOM 2514 C C . ASN A 1 306 ? -16.029 8.682 21.675 1.00 87.25 306 ASN A C 1
ATOM 2516 O O . ASN A 1 306 ? -16.155 8.441 22.871 1.00 87.25 306 ASN A O 1
ATOM 2520 N N . GLY A 1 307 ? -16.162 9.919 21.187 1.00 88.75 307 GLY A N 1
ATOM 2521 C CA . GLY A 1 307 ? -16.627 11.042 21.994 1.00 88.75 307 GLY A CA 1
ATOM 2522 C C . GLY A 1 307 ? -15.646 11.543 23.049 1.00 88.75 307 GLY A C 1
ATOM 2523 O O . GLY A 1 307 ? -16.061 12.180 24.016 1.00 88.75 307 GLY A O 1
ATOM 2524 N N . PHE A 1 308 ? -14.349 11.284 22.884 1.00 91.12 308 PHE A N 1
ATOM 2525 C CA . PHE A 1 308 ? -13.344 11.687 23.861 1.00 91.12 308 PHE A CA 1
ATOM 2526 C C . PHE A 1 308 ? -13.053 13.196 23.780 1.00 91.12 308 PHE A C 1
ATOM 2528 O O . PHE A 1 308 ? -12.239 13.659 22.975 1.00 91.12 308 PHE A O 1
ATOM 2535 N N . VAL A 1 309 ? -13.728 13.965 24.638 1.00 91.38 309 VAL A N 1
ATOM 2536 C CA . VAL A 1 309 ? -13.718 15.440 24.653 1.00 91.38 309 VAL A CA 1
ATOM 2537 C C . VAL A 1 309 ? -12.311 16.057 24.681 1.00 91.38 309 VAL A C 1
ATOM 2539 O O . VAL A 1 309 ? -12.068 16.943 23.861 1.00 91.38 309 VAL A O 1
ATOM 2542 N N . PRO A 1 310 ? -11.345 15.597 25.507 1.00 90.19 310 PRO A N 1
ATOM 2543 C CA . PRO A 1 310 ? -10.017 16.217 25.540 1.00 90.19 310 PRO A CA 1
ATOM 2544 C C . PRO A 1 310 ? -9.281 16.174 24.194 1.00 90.19 310 PRO A C 1
ATOM 2546 O O . PRO A 1 310 ? -8.542 17.101 23.857 1.00 90.19 310 PRO A O 1
ATOM 2549 N N . ALA A 1 311 ? -9.492 15.113 23.406 1.00 89.69 311 ALA A N 1
ATOM 2550 C CA . ALA A 1 311 ? -8.921 15.024 22.067 1.00 89.69 311 ALA A CA 1
ATOM 2551 C C . ALA A 1 311 ? -9.599 15.987 21.098 1.00 89.69 311 ALA A C 1
ATOM 2553 O O . ALA A 1 311 ? -8.910 16.666 20.343 1.00 89.69 311 ALA A O 1
ATOM 2554 N N . PHE A 1 312 ? -10.928 16.081 21.143 1.00 91.81 312 PHE A N 1
ATOM 2555 C CA . PHE A 1 312 ? -11.672 17.023 20.313 1.00 91.81 312 PHE A CA 1
ATOM 2556 C C . PHE A 1 312 ? -11.283 18.475 20.592 1.00 91.81 312 PHE A C 1
ATOM 2558 O O . PHE A 1 312 ? -10.992 19.208 19.651 1.00 91.81 312 PHE A O 1
ATOM 2565 N N . GLU A 1 313 ? -11.183 18.865 21.864 1.00 91.06 313 GLU A N 1
ATOM 2566 C CA . GLU A 1 313 ? -10.738 20.207 22.248 1.00 91.06 313 GLU A CA 1
ATOM 2567 C C . GLU A 1 313 ? -9.339 20.515 21.697 1.00 91.06 313 GLU A C 1
ATOM 2569 O O . GLU A 1 313 ? -9.145 21.538 21.041 1.00 91.06 313 GLU A O 1
ATOM 2574 N N . LYS A 1 314 ? -8.361 19.617 21.901 1.00 88.19 314 LYS A N 1
ATOM 2575 C CA . LYS A 1 314 ? -6.992 19.827 21.403 1.00 88.19 314 LYS A CA 1
ATOM 2576 C C . LYS A 1 314 ? -6.953 19.884 19.876 1.00 88.19 314 LYS A C 1
ATOM 2578 O O . LYS A 1 314 ? -6.350 20.800 19.323 1.00 88.19 314 LYS A O 1
ATOM 2583 N N . TYR A 1 315 ? -7.574 18.918 19.200 1.00 87.75 315 TYR A N 1
ATOM 2584 C CA . TYR A 1 315 ? -7.525 18.811 17.743 1.00 87.75 315 TYR A CA 1
ATOM 2585 C C . TYR A 1 315 ? -8.278 19.937 17.046 1.00 87.75 315 TYR A C 1
ATOM 2587 O O . TYR A 1 315 ? -7.768 20.468 16.067 1.00 87.75 315 TYR A O 1
ATOM 2595 N N . GLY A 1 316 ? -9.433 20.357 17.559 1.00 88.25 316 GLY A N 1
ATOM 2596 C CA . GLY A 1 316 ? -10.173 21.464 16.964 1.00 88.25 316 GLY A CA 1
ATOM 2597 C C . GLY A 1 316 ? -9.501 22.826 17.156 1.00 88.25 316 GLY A C 1
ATOM 2598 O O . GLY A 1 316 ? -9.590 23.661 16.263 1.00 88.25 316 GLY A O 1
ATOM 2599 N N . ILE A 1 317 ? -8.753 23.038 18.250 1.00 88.12 317 ILE A N 1
ATOM 2600 C CA . ILE A 1 317 ? -7.950 24.262 18.438 1.00 88.12 317 ILE A CA 1
ATOM 2601 C C . ILE A 1 317 ? -6.809 24.350 17.417 1.00 88.12 317 ILE A C 1
ATOM 2603 O O . ILE A 1 317 ? -6.509 25.435 16.924 1.00 88.12 317 ILE A O 1
ATOM 2607 N N . ILE A 1 318 ? -6.158 23.227 17.104 1.00 84.75 318 ILE A N 1
ATOM 2608 C CA . ILE A 1 318 ? -5.013 23.212 16.181 1.00 84.75 318 ILE A CA 1
ATOM 2609 C C . ILE A 1 318 ? -5.417 23.020 14.715 1.00 84.75 318 ILE A C 1
ATOM 2611 O O . ILE A 1 318 ? -4.611 23.323 13.838 1.00 84.75 318 ILE A O 1
ATOM 2615 N N . ALA A 1 319 ? -6.641 22.554 14.439 1.00 81.75 319 ALA A N 1
ATOM 2616 C CA . ALA A 1 319 ? -7.141 22.256 13.095 1.00 81.75 319 ALA A CA 1
ATOM 2617 C C . ALA A 1 319 ? -6.930 23.385 12.067 1.00 81.75 319 ALA A C 1
ATOM 2619 O O . ALA A 1 319 ? -6.456 23.069 10.975 1.00 81.75 319 ALA A O 1
ATOM 2620 N N . PRO A 1 320 ? -7.163 24.678 12.388 1.00 77.19 320 PRO A N 1
ATOM 2621 C CA . PRO A 1 320 ? -6.921 25.778 11.447 1.00 77.19 320 PRO A CA 1
ATOM 2622 C C . PRO A 1 320 ? -5.453 25.929 11.014 1.00 77.19 320 PRO A C 1
ATOM 2624 O O . PRO A 1 320 ? -5.164 26.558 9.999 1.00 77.19 320 PRO A O 1
ATOM 2627 N N . PHE A 1 321 ? -4.515 25.363 11.778 1.00 76.75 321 PHE A N 1
ATOM 2628 C CA . PHE A 1 321 ? -3.074 25.462 11.546 1.00 76.75 321 PHE A CA 1
ATOM 2629 C C . PHE A 1 321 ? -2.482 24.197 10.898 1.00 76.75 321 PHE A C 1
ATOM 2631 O O . PHE A 1 321 ? -1.287 24.167 10.583 1.00 76.75 321 PHE A O 1
ATOM 2638 N N . ILE A 1 322 ? -3.289 23.148 10.688 1.00 76.31 322 ILE A N 1
ATOM 2639 C CA . ILE A 1 322 ? -2.853 21.905 10.043 1.00 76.31 322 ILE A CA 1
ATOM 2640 C C . ILE A 1 322 ? -2.711 22.149 8.536 1.00 76.31 322 ILE A C 1
ATOM 2642 O O . ILE A 1 322 ? -3.667 22.487 7.850 1.00 76.31 322 ILE A O 1
ATOM 2646 N N . ARG A 1 323 ? -1.499 21.948 8.003 1.00 62.69 323 ARG A N 1
ATOM 2647 C CA . ARG A 1 323 ? -1.199 22.096 6.563 1.00 62.69 323 ARG A CA 1
ATOM 2648 C C . ARG A 1 323 ? -1.512 20.847 5.731 1.00 62.69 323 ARG A C 1
ATOM 2650 O O . ARG A 1 323 ? -1.447 20.905 4.508 1.00 62.69 323 ARG A O 1
ATOM 2657 N N . ASN A 1 324 ? -1.757 19.716 6.387 1.00 64.12 324 ASN A N 1
ATOM 2658 C CA . ASN A 1 324 ? -1.946 18.416 5.756 1.00 64.12 324 ASN A CA 1
ATOM 2659 C C . ASN A 1 324 ? -3.447 18.098 5.622 1.00 64.12 324 ASN A C 1
ATOM 2661 O O . ASN A 1 324 ? -4.207 18.205 6.581 1.00 64.12 324 ASN A O 1
ATOM 2665 N N . ASN A 1 325 ? -3.885 17.726 4.418 1.00 65.38 325 ASN A N 1
ATOM 2666 C CA . ASN A 1 325 ? -5.313 17.633 4.086 1.00 65.38 325 ASN A CA 1
ATOM 2667 C C . ASN A 1 325 ? -5.990 16.340 4.568 1.00 65.38 325 ASN A C 1
ATOM 2669 O O . ASN A 1 325 ? -7.202 16.216 4.429 1.00 65.38 325 ASN A O 1
ATOM 2673 N N . ASN A 1 326 ? -5.253 15.370 5.115 1.00 72.25 326 ASN A N 1
ATOM 2674 C CA . ASN A 1 326 ? -5.825 14.065 5.468 1.00 72.25 326 ASN A CA 1
ATOM 2675 C C . ASN A 1 326 ? -6.475 14.055 6.862 1.00 72.25 326 ASN A C 1
ATOM 2677 O O . ASN A 1 326 ? -7.379 13.259 7.108 1.00 72.25 326 ASN A O 1
ATOM 2681 N N . GLU A 1 327 ? -6.043 14.926 7.777 1.00 76.81 327 GLU A N 1
ATOM 2682 C CA . GLU A 1 327 ? -6.585 15.014 9.137 1.00 76.81 327 GLU A CA 1
ATOM 2683 C C . GLU A 1 327 ? -7.810 15.935 9.231 1.00 76.81 327 GLU A C 1
ATOM 2685 O O . GLU A 1 327 ? -8.705 15.682 10.039 1.00 76.81 327 GLU A O 1
ATOM 2690 N N . ILE A 1 328 ? -7.879 16.970 8.387 1.00 84.31 328 ILE A N 1
ATOM 2691 C CA . ILE A 1 328 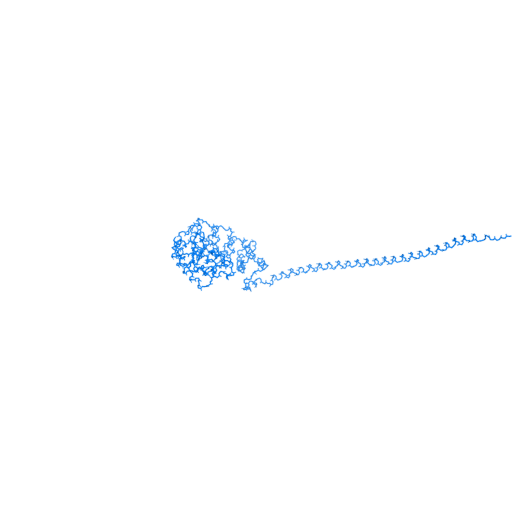? -8.985 17.941 8.358 1.00 84.31 328 ILE A CA 1
ATOM 2692 C C . ILE A 1 328 ? -10.352 17.251 8.172 1.00 84.31 328 ILE A C 1
ATOM 2694 O O . ILE A 1 328 ? -11.220 17.463 9.021 1.00 84.31 328 ILE A O 1
ATOM 2698 N N . PRO A 1 329 ? -10.547 16.348 7.185 1.00 87.69 329 PRO A N 1
ATOM 2699 C CA . PRO A 1 329 ? -11.823 15.658 6.995 1.00 87.69 329 PRO A CA 1
ATOM 2700 C C . PRO A 1 329 ? -12.247 14.818 8.204 1.00 87.69 329 PRO A C 1
ATOM 2702 O O . PRO A 1 329 ? -13.438 14.669 8.475 1.00 87.69 329 PRO A O 1
ATOM 2705 N N . ILE A 1 330 ? -11.281 14.267 8.948 1.00 87.25 330 ILE A N 1
ATOM 2706 C CA . ILE A 1 330 ? -11.556 13.487 10.158 1.00 87.25 330 ILE A CA 1
ATOM 2707 C C . ILE A 1 330 ? -12.112 14.412 11.241 1.00 87.25 330 ILE A C 1
ATOM 2709 O O . ILE A 1 330 ? -13.112 14.078 11.865 1.00 87.25 330 ILE A O 1
ATOM 2713 N N . ILE A 1 331 ? -11.505 15.580 11.453 1.00 88.75 331 ILE A N 1
ATOM 2714 C CA . ILE A 1 331 ? -11.967 16.547 12.457 1.00 88.75 331 ILE A CA 1
ATOM 2715 C C . ILE A 1 331 ? -13.328 17.131 12.054 1.00 88.75 331 ILE A C 1
ATOM 2717 O O . ILE A 1 331 ? -14.235 17.184 12.885 1.00 88.75 331 ILE A O 1
ATOM 2721 N N . GLU A 1 332 ? -13.516 17.493 10.783 1.00 89.62 332 GLU A N 1
ATOM 2722 C CA . GLU A 1 332 ? -14.784 18.022 10.257 1.00 89.62 332 GLU A CA 1
ATOM 2723 C C . GLU A 1 332 ? -15.947 17.048 10.433 1.00 89.62 332 GLU A C 1
ATOM 2725 O O . GLU A 1 332 ? -17.039 17.451 10.836 1.00 89.62 332 GLU A O 1
ATOM 2730 N N . LYS A 1 333 ? -15.704 15.753 10.195 1.00 91.88 333 LYS A N 1
ATOM 2731 C CA . LYS A 1 333 ? -16.703 14.687 10.341 1.00 91.88 333 LYS A CA 1
ATOM 2732 C C . LYS A 1 333 ? -17.371 14.694 11.717 1.00 91.88 333 LYS A C 1
ATOM 2734 O O . LYS A 1 333 ? -18.583 14.497 11.793 1.00 91.88 333 LYS A O 1
ATOM 2739 N N . TYR A 1 334 ? -16.603 14.944 12.778 1.00 92.56 334 TYR A N 1
ATOM 2740 C CA . TYR A 1 334 ? -17.093 14.944 14.161 1.00 92.56 334 TYR A CA 1
ATOM 2741 C C . TYR A 1 334 ? -17.409 16.355 14.693 1.00 92.56 334 TYR A C 1
ATOM 2743 O O . TYR A 1 334 ? -17.931 16.486 15.799 1.00 92.56 334 TYR A O 1
ATOM 2751 N N . SER A 1 335 ? -17.124 17.411 13.928 1.00 92.31 335 SER A N 1
ATOM 2752 C CA . SER A 1 335 ? -17.312 18.798 14.365 1.00 92.31 335 SER A CA 1
ATOM 2753 C C . SER A 1 335 ? -18.765 19.290 14.224 1.00 92.31 335 SER A C 1
ATOM 2755 O O . SER A 1 335 ? -19.450 18.948 13.248 1.00 92.31 335 SER A O 1
ATOM 2757 N N . PRO A 1 336 ? -19.246 20.137 15.159 1.00 93.00 336 PRO A N 1
ATOM 2758 C CA . PRO A 1 336 ? -20.547 20.805 15.051 1.00 93.00 336 PRO A CA 1
ATOM 2759 C C . PRO A 1 336 ? -20.555 21.944 14.025 1.00 93.00 336 PRO A C 1
ATOM 2761 O O . PRO A 1 336 ? -21.614 22.301 13.514 1.00 93.00 336 PRO A O 1
ATOM 2764 N N . VAL A 1 337 ? -19.387 22.520 13.741 1.00 91.94 337 VAL A N 1
ATOM 2765 C CA . VAL A 1 337 ? -19.179 23.671 12.853 1.00 91.94 337 VAL A CA 1
ATOM 2766 C C . VAL A 1 337 ? -18.017 23.393 11.894 1.00 91.94 337 VAL A C 1
ATOM 2768 O O . VAL A 1 337 ? -17.295 22.410 12.069 1.00 91.94 337 VAL A O 1
ATOM 2771 N N . GLY A 1 338 ? -17.837 24.236 10.873 1.00 90.06 338 GLY A N 1
ATOM 2772 C CA . GLY A 1 338 ? -16.683 24.142 9.972 1.00 90.06 338 GLY A CA 1
ATOM 2773 C C . GLY A 1 338 ? -15.362 24.474 10.677 1.00 90.06 338 GLY A C 1
ATOM 2774 O O . GLY A 1 338 ? -15.362 25.174 11.688 1.00 90.06 338 GLY A O 1
ATOM 2775 N N . ILE A 1 339 ? -14.227 24.009 10.132 1.00 88.69 339 ILE A N 1
ATOM 2776 C CA . ILE A 1 339 ? -12.897 24.198 10.753 1.00 88.69 339 ILE A CA 1
ATOM 2777 C C . ILE A 1 339 ? -12.567 25.666 11.027 1.00 88.69 339 ILE A C 1
ATOM 2779 O O . ILE A 1 339 ? -11.964 25.958 12.056 1.00 88.69 339 ILE A O 1
ATOM 2783 N N . GLY A 1 340 ? -12.982 26.580 10.143 1.00 86.69 340 GLY A N 1
ATOM 2784 C CA . GLY A 1 340 ? -12.721 28.015 10.296 1.00 86.69 340 GLY A CA 1
ATOM 2785 C C . GLY A 1 340 ? -13.259 28.600 11.605 1.00 86.69 340 GLY A C 1
ATOM 2786 O O . GLY A 1 340 ? -12.583 29.417 12.218 1.00 86.69 340 GLY A O 1
ATOM 2787 N N . ASP A 1 341 ? -14.413 28.114 12.070 1.00 91.25 341 ASP A N 1
ATOM 2788 C CA . ASP A 1 341 ? -15.085 28.601 13.284 1.00 91.25 341 ASP A CA 1
ATOM 2789 C C . ASP A 1 341 ? -14.889 27.659 14.489 1.00 91.25 341 ASP A C 1
ATOM 2791 O O . ASP A 1 341 ? -15.368 27.921 15.596 1.00 91.25 341 ASP A O 1
ATOM 2795 N N . LEU A 1 342 ? -14.215 26.522 14.285 1.00 92.12 342 LEU A N 1
ATOM 2796 C CA . LEU A 1 342 ? -14.147 25.437 15.261 1.00 92.12 342 LEU A CA 1
ATOM 2797 C C . LEU A 1 342 ? -13.388 25.832 16.529 1.00 92.12 342 LEU A C 1
ATOM 2799 O O . LEU A 1 342 ? -13.817 25.493 17.633 1.00 92.12 342 LEU A O 1
ATOM 2803 N N . GLN A 1 343 ? -12.285 26.568 16.384 1.00 92.75 343 GLN A N 1
ATOM 2804 C CA . GLN A 1 343 ? -11.491 27.034 17.519 1.00 92.75 343 GLN A CA 1
ATOM 2805 C C . GLN A 1 343 ? -12.318 27.945 18.439 1.00 92.75 343 GLN A C 1
ATOM 2807 O O . GLN A 1 343 ? -12.373 27.712 19.650 1.00 92.75 343 GLN A O 1
ATOM 2812 N N . ASP A 1 344 ? -13.007 28.933 17.867 1.00 93.69 344 ASP A N 1
ATOM 2813 C CA . ASP A 1 344 ? -13.845 29.873 18.616 1.00 93.69 344 ASP A CA 1
ATOM 2814 C C . ASP A 1 344 ? -15.025 29.162 19.280 1.00 93.69 344 ASP A C 1
ATOM 2816 O O . ASP A 1 344 ? -15.349 29.421 20.445 1.00 93.69 344 ASP A O 1
ATOM 2820 N N . TRP A 1 345 ? -15.634 28.203 18.575 1.00 94.38 345 TRP A N 1
ATOM 2821 C CA . TRP A 1 345 ? -16.698 27.375 19.130 1.00 94.38 345 TRP A CA 1
ATOM 2822 C C . TRP A 1 345 ? -16.216 26.564 20.342 1.00 94.38 345 TRP A C 1
ATOM 2824 O O . TRP A 1 345 ? -16.906 26.531 21.362 1.00 94.38 345 TRP A O 1
ATOM 2834 N N . ILE A 1 346 ? -15.029 25.950 20.279 1.00 94.19 346 ILE A N 1
ATOM 2835 C CA . ILE A 1 346 ? -14.461 25.176 21.396 1.00 94.19 346 ILE A CA 1
ATOM 2836 C C . ILE A 1 346 ? -14.174 26.078 22.596 1.00 94.19 346 ILE A C 1
ATOM 2838 O O . ILE A 1 346 ? -14.559 25.745 23.716 1.00 94.19 346 ILE A O 1
ATOM 2842 N N . ILE A 1 347 ? -13.546 27.238 22.378 1.00 93.50 347 ILE A N 1
ATOM 2843 C CA . ILE A 1 347 ? -13.234 28.188 23.455 1.00 93.50 347 ILE A CA 1
ATOM 2844 C C . ILE A 1 347 ? -14.520 28.651 24.149 1.00 93.50 347 ILE A C 1
ATOM 2846 O O . ILE A 1 347 ? -14.581 28.670 25.379 1.00 93.50 347 ILE A O 1
ATOM 2850 N N . LYS A 1 348 ? -15.563 28.971 23.373 1.00 94.69 348 LYS A N 1
ATOM 2851 C CA . LYS A 1 348 ? -16.858 29.428 23.891 1.00 94.69 348 LYS A CA 1
ATOM 2852 C C . LYS A 1 348 ? -17.590 28.365 24.716 1.00 94.69 348 LYS A C 1
ATOM 2854 O O . LYS A 1 348 ? -18.265 28.715 25.680 1.00 94.69 348 LYS A O 1
ATOM 2859 N N . ASN A 1 349 ? -17.486 27.093 24.333 1.00 93.88 349 ASN A N 1
ATOM 2860 C CA . ASN A 1 349 ? -18.242 25.995 24.949 1.00 93.88 349 ASN A CA 1
ATOM 2861 C C . ASN A 1 349 ? -17.411 25.143 25.921 1.00 93.88 349 ASN A C 1
ATOM 2863 O O . ASN A 1 349 ? -17.897 24.116 26.397 1.00 93.88 349 ASN A O 1
ATOM 2867 N N . LYS A 1 350 ? -16.175 25.553 26.229 1.00 90.31 350 LYS A N 1
ATOM 2868 C CA . LYS A 1 350 ? -15.246 24.815 27.092 1.00 90.31 350 LYS A CA 1
ATOM 2869 C C . LYS A 1 350 ? -15.912 24.373 28.400 1.00 90.31 350 LYS A C 1
ATOM 2871 O O . LYS A 1 350 ? -16.504 25.179 29.113 1.00 90.31 350 LYS A O 1
ATOM 2876 N N . GLY A 1 351 ? -15.793 23.085 28.724 1.00 87.81 351 GLY A N 1
ATOM 2877 C CA . GLY A 1 351 ? -16.411 22.476 29.911 1.00 87.81 351 GLY A CA 1
ATOM 2878 C C . GLY A 1 351 ? -17.867 22.012 29.745 1.00 87.81 351 GLY A C 1
ATOM 2879 O O . GLY A 1 351 ? -18.327 21.227 30.573 1.00 87.81 351 GLY A O 1
ATOM 2880 N N . ASN A 1 352 ? -18.547 22.411 28.663 1.00 91.81 352 ASN A N 1
ATOM 2881 C CA . ASN A 1 352 ? -19.918 22.005 28.305 1.00 91.81 352 ASN A CA 1
ATOM 2882 C C . ASN A 1 352 ? -19.973 21.226 26.976 1.00 91.81 352 ASN A C 1
ATOM 2884 O O . ASN A 1 352 ? -21.026 21.100 26.352 1.00 91.81 352 ASN A O 1
ATOM 2888 N N . ILE A 1 353 ? -18.826 20.742 26.501 1.00 93.12 353 ILE A N 1
ATOM 2889 C CA . ILE A 1 353 ? -18.743 19.952 25.275 1.00 93.12 353 ILE A CA 1
ATOM 2890 C C . ILE A 1 353 ? -19.127 18.510 25.597 1.00 93.12 353 ILE A C 1
ATOM 2892 O O . ILE A 1 353 ? -18.576 17.896 26.511 1.00 93.12 353 ILE A O 1
ATOM 2896 N N . VAL A 1 354 ? -20.048 17.967 24.810 1.00 92.38 354 VAL A N 1
ATOM 2897 C CA . VAL A 1 354 ? -20.512 16.582 24.887 1.00 92.38 354 VAL A CA 1
ATOM 2898 C C . VAL A 1 354 ? -20.449 15.931 23.510 1.00 92.38 354 VAL A C 1
ATOM 2900 O O . VAL A 1 354 ? -20.434 16.621 22.492 1.00 92.38 354 VAL A O 1
ATOM 2903 N N . PHE A 1 355 ? -20.419 14.601 23.464 1.00 91.56 355 PHE A N 1
ATOM 2904 C CA . PHE A 1 355 ? -20.545 13.852 22.216 1.00 91.56 355 PHE A CA 1
ATOM 2905 C C . PHE A 1 355 ? -21.976 13.346 22.052 1.00 91.56 355 PHE A C 1
ATOM 2907 O O . PHE A 1 355 ? -22.453 12.543 22.856 1.00 91.56 355 PHE A O 1
ATOM 2914 N N . ASP A 1 356 ? -22.658 13.812 21.011 1.00 90.31 356 ASP A N 1
ATOM 2915 C CA . ASP A 1 356 ? -23.988 13.345 20.650 1.00 90.31 356 ASP A CA 1
ATOM 2916 C C . ASP A 1 356 ? -23.875 12.067 19.812 1.00 90.31 356 ASP A C 1
ATOM 2918 O O . ASP A 1 356 ? -23.471 12.077 18.647 1.00 90.31 356 ASP A O 1
ATOM 2922 N N . ARG A 1 357 ? -24.270 10.941 20.412 1.00 85.12 357 ARG A N 1
ATOM 2923 C CA . ARG A 1 357 ? -24.233 9.620 19.770 1.00 85.12 357 ARG A CA 1
ATOM 2924 C C . ARG A 1 357 ? -25.224 9.474 18.618 1.00 85.12 357 ARG A C 1
ATOM 2926 O O . ARG A 1 357 ? -24.998 8.627 17.760 1.00 85.12 357 ARG A O 1
ATOM 2933 N N . LYS A 1 358 ? -26.307 10.260 18.589 1.00 87.06 358 LYS A N 1
ATOM 2934 C CA . LYS A 1 358 ? -27.319 10.189 17.522 1.00 87.06 358 LYS A CA 1
ATOM 2935 C C . LYS A 1 358 ? -26.800 10.830 16.245 1.00 87.06 358 LYS A C 1
ATOM 2937 O O . LYS A 1 358 ? -26.971 10.271 15.167 1.00 87.06 358 LYS A O 1
ATOM 2942 N N . THR A 1 359 ? -26.164 11.990 16.371 1.00 88.88 359 THR A N 1
ATOM 2943 C CA . THR A 1 359 ? -25.576 12.699 15.226 1.00 88.88 359 THR A CA 1
ATOM 2944 C C . THR A 1 359 ? -24.146 12.254 14.928 1.00 88.88 359 THR A C 1
ATOM 2946 O O . THR A 1 359 ? -23.657 12.483 13.823 1.00 88.88 359 THR A O 1
ATOM 2949 N N . GLY A 1 360 ? -23.479 11.602 15.886 1.00 89.81 360 GLY A N 1
ATOM 2950 C CA . GLY A 1 360 ? -22.073 11.220 15.789 1.00 89.81 360 GLY A CA 1
ATOM 2951 C C . GLY A 1 360 ? -21.134 12.425 15.821 1.00 89.81 360 GLY A C 1
ATOM 2952 O O . GLY A 1 360 ? -20.044 12.351 15.261 1.00 89.81 360 GLY A O 1
ATOM 2953 N N . LYS A 1 361 ? -21.564 13.541 16.420 1.00 93.69 361 LYS A N 1
ATOM 2954 C CA . LYS A 1 361 ? -20.835 14.814 16.449 1.00 93.69 361 LYS A CA 1
ATOM 2955 C C . LYS A 1 361 ? -20.710 15.354 17.865 1.00 93.69 361 LYS A C 1
ATOM 2957 O O . LYS A 1 361 ? -21.520 15.055 18.738 1.00 93.69 361 LYS A O 1
ATOM 2962 N N . PHE A 1 362 ? -19.703 16.188 18.087 1.00 94.94 362 PHE A N 1
ATOM 2963 C CA . PHE A 1 362 ? -19.618 16.979 19.309 1.00 94.94 362 PHE A CA 1
ATOM 2964 C C . PHE A 1 362 ? -20.646 18.110 19.283 1.00 94.94 362 PHE A C 1
ATOM 2966 O O . PHE A 1 362 ? -20.931 18.676 18.231 1.00 94.94 362 PHE A O 1
ATOM 2973 N N . ALA A 1 363 ? -21.193 18.440 20.445 1.00 94.12 363 ALA A N 1
ATOM 2974 C CA . ALA A 1 363 ? -22.202 19.470 20.624 1.00 94.12 363 ALA A CA 1
ATOM 2975 C C . ALA A 1 363 ? -21.989 20.202 21.954 1.00 94.12 363 ALA A C 1
ATOM 2977 O O . ALA A 1 363 ? -21.254 19.742 22.829 1.00 94.12 363 ALA A O 1
ATOM 2978 N N . ALA A 1 364 ? -22.630 21.359 22.095 1.00 90.31 364 ALA A N 1
ATOM 2979 C CA . ALA A 1 364 ? -22.735 22.039 23.376 1.00 90.31 364 ALA A CA 1
ATOM 2980 C C . ALA A 1 364 ? -23.939 21.447 24.113 1.00 90.31 364 ALA A C 1
ATOM 2982 O O . ALA A 1 364 ? -25.042 21.442 23.567 1.00 90.31 364 ALA A O 1
ATOM 2983 N N . GLY A 1 365 ? -23.737 20.933 25.322 1.00 81.12 365 GLY A N 1
ATOM 2984 C CA . GLY A 1 365 ? -24.798 20.298 26.095 1.00 81.12 365 GLY A CA 1
ATOM 2985 C C . GLY A 1 365 ? -24.603 20.462 27.596 1.00 81.12 365 GLY A C 1
ATOM 2986 O O . GLY A 1 365 ? -23.489 20.645 28.085 1.00 81.12 365 GLY A O 1
ATOM 2987 N N . ASN A 1 366 ? -25.707 20.378 28.337 1.00 59.53 366 ASN A N 1
ATOM 2988 C CA . ASN A 1 366 ? -25.660 20.197 29.782 1.00 59.53 366 ASN A CA 1
ATOM 2989 C C . ASN A 1 366 ? -25.386 18.715 30.069 1.00 59.53 366 ASN A C 1
ATOM 2991 O O . ASN A 1 366 ? -25.982 17.843 29.444 1.00 59.53 366 ASN A O 1
ATOM 2995 N N . LYS A 1 367 ? -24.532 18.412 31.054 1.00 51.66 367 LYS A N 1
ATOM 2996 C CA . LYS A 1 367 ? -24.196 17.033 31.478 1.00 51.66 367 LYS A CA 1
ATOM 2997 C C . LYS A 1 367 ? -25.403 16.159 31.893 1.00 51.66 367 LYS A C 1
ATOM 2999 O O . LYS A 1 367 ? -25.203 14.995 32.207 1.00 51.66 367 LYS A O 1
ATOM 3004 N N . ALA A 1 368 ? -26.618 16.708 31.930 1.00 42.03 368 ALA A N 1
ATOM 3005 C CA . ALA A 1 368 ? -27.837 16.049 32.392 1.00 42.03 368 ALA A CA 1
ATOM 3006 C C . ALA A 1 368 ? -28.569 15.221 31.315 1.00 42.03 368 ALA A C 1
ATOM 3008 O O . ALA A 1 368 ? -29.415 14.412 31.673 1.00 42.03 368 ALA A O 1
ATOM 3009 N N . ASP A 1 369 ? -28.239 15.373 30.027 1.00 42.44 369 ASP A N 1
ATOM 3010 C CA . ASP A 1 369 ? -28.959 14.702 28.925 1.00 42.44 369 ASP A CA 1
ATOM 3011 C C . ASP A 1 369 ? -28.273 13.400 28.440 1.00 42.44 369 ASP A C 1
ATOM 3013 O O . ASP A 1 369 ? -28.478 12.976 27.302 1.00 42.44 369 ASP A O 1
ATOM 3017 N N . GLN A 1 370 ? -27.406 12.791 29.261 1.00 45.69 370 GLN A N 1
ATOM 3018 C CA . GLN A 1 370 ? -26.547 11.653 28.876 1.00 45.69 370 GLN A CA 1
ATOM 3019 C C . GLN A 1 370 ? -26.898 10.298 29.530 1.00 45.69 370 GLN A C 1
ATOM 3021 O O . GLN A 1 370 ? -26.064 9.393 29.477 1.00 45.69 370 GLN A O 1
ATOM 3026 N N . GLU A 1 371 ? -28.095 10.134 30.106 1.00 36.47 371 GLU A N 1
ATOM 3027 C CA . GLU A 1 371 ? -28.611 8.807 30.511 1.00 36.47 371 GLU A CA 1
ATOM 3028 C C . GLU A 1 371 ? -29.222 8.022 29.341 1.00 36.47 371 GLU A C 1
ATOM 3030 O O . GLU A 1 371 ? -30.075 8.584 28.609 1.00 36.47 371 GLU A O 1
#